Protein AF-A0A9K3GLQ4-F1 (afdb_monomer_lite)

Sequence (227 aa):
MCALFLHGLCTKGDKCKYSHDKATTGKQRQKRDIHQDDRDDHADCTLEEAVAAIQNRDARSTKNKSERVCRFFLEAIEQEKIGYFWECPNIVRFGHCKYRHALPAGFILKRDAVAQRVSANTRDLDNHQLEDEIEAKRAQITNGTPVTPETFAAWKAARLVKKQEEAAKATKDKNEEQRRAGIVRQFLGVTGSKMFELDPSMFEEPEEKEEADQVETPASLDSGIAA

Secondary structure (DSSP, 8-state):
--HHHHTT--TTGGG-SS---TTTT----PPPPTT--TTS--TTS-HHHHHHHHHT-TTTSGGG--SSBPHHHHHHHHTT--STT---HHHHHHSS-SSBSSPPTT---HHHHHHHHHHHHHHHHHHHHHHHHHHHHHHH--------HHHHHHHHHHHHHHHHHHHHHHHHHHHHHHHHHHHHHHHTT--GGGGSSS-GGGSS------------PPP--------

Radius of gyration: 38.26 Å; chains: 1; bounding box: 62×64×135 Å

Structure (mmCIF, N/CA/C/O backbone):
data_AF-A0A9K3GLQ4-F1
#
_entry.id   AF-A0A9K3GLQ4-F1
#
loop_
_atom_site.group_PDB
_atom_site.id
_atom_site.type_symbol
_atom_site.label_atom_id
_atom_site.label_alt_id
_atom_site.label_comp_id
_atom_site.label_asym_id
_atom_site.label_entity_id
_atom_site.label_seq_id
_atom_site.pdbx_PDB_ins_code
_atom_site.Cartn_x
_atom_site.Cartn_y
_atom_site.Cartn_z
_atom_site.occupancy
_atom_site.B_iso_or_equiv
_atom_site.auth_seq_id
_atom_site.auth_comp_id
_atom_site.auth_asym_id
_atom_site.auth_atom_id
_atom_site.pdbx_PDB_model_num
ATOM 1 N N . MET A 1 1 ? 5.402 27.843 -11.397 1.00 72.19 1 MET A N 1
ATOM 2 C CA . MET A 1 1 ? 4.071 28.138 -10.831 1.00 72.19 1 MET A CA 1
ATOM 3 C C . MET A 1 1 ? 4.233 28.971 -9.572 1.00 72.19 1 MET A C 1
ATOM 5 O O . MET A 1 1 ? 5.113 28.670 -8.774 1.00 72.19 1 MET A O 1
ATOM 9 N N . CYS A 1 2 ? 3.433 30.020 -9.395 1.00 82.81 2 CYS A N 1
ATOM 10 C CA . CYS A 1 2 ? 3.402 30.791 -8.152 1.00 82.81 2 CYS A CA 1
ATOM 11 C C . CYS A 1 2 ? 2.732 29.972 -7.040 1.00 82.81 2 CYS A C 1
ATOM 13 O O . CYS A 1 2 ? 1.558 29.631 -7.160 1.00 82.81 2 CYS A O 1
ATOM 15 N N . ALA A 1 3 ? 3.446 29.686 -5.948 1.00 82.44 3 ALA A N 1
ATOM 16 C CA . ALA A 1 3 ? 2.885 28.949 -4.810 1.00 82.44 3 ALA A CA 1
ATOM 17 C C . ALA A 1 3 ? 1.675 29.674 -4.193 1.00 82.44 3 ALA A C 1
ATOM 19 O O . ALA A 1 3 ? 0.657 29.062 -3.891 1.00 82.44 3 ALA A O 1
ATOM 20 N N . LEU A 1 4 ? 1.736 31.006 -4.104 1.00 84.94 4 LEU A N 1
ATOM 21 C CA . LEU A 1 4 ? 0.625 31.821 -3.609 1.00 84.94 4 LEU A CA 1
ATOM 22 C C . LEU A 1 4 ? -0.589 31.755 -4.543 1.00 84.94 4 LEU A C 1
ATOM 24 O O . LEU A 1 4 ? -1.715 31.824 -4.076 1.00 84.94 4 LEU A O 1
ATOM 28 N N . PHE A 1 5 ? -0.383 31.597 -5.853 1.00 83.44 5 PHE A N 1
ATOM 29 C CA . PHE A 1 5 ? -1.481 31.463 -6.814 1.00 83.44 5 PHE A CA 1
ATOM 30 C C . PHE A 1 5 ? -2.107 30.070 -6.762 1.00 83.44 5 PHE A C 1
ATOM 32 O O . PHE A 1 5 ? -3.321 29.943 -6.881 1.00 83.44 5 PHE A O 1
ATOM 39 N N . LEU A 1 6 ? -1.297 29.034 -6.518 1.00 82.56 6 LEU A N 1
ATOM 40 C CA . LEU A 1 6 ? -1.792 27.680 -6.271 1.00 82.56 6 LEU A CA 1
ATOM 41 C C . LEU A 1 6 ? -2.734 27.643 -5.057 1.00 82.56 6 LEU A C 1
ATOM 43 O O . LEU A 1 6 ? -3.761 26.975 -5.108 1.00 82.56 6 LEU A O 1
ATOM 47 N N . HIS A 1 7 ? -2.425 28.418 -4.016 1.00 82.88 7 HIS A N 1
ATOM 48 C CA . HIS A 1 7 ? -3.280 28.580 -2.838 1.00 82.88 7 HIS A CA 1
ATOM 49 C C . HIS A 1 7 ? -4.336 29.697 -2.971 1.00 82.88 7 HIS A C 1
ATOM 51 O O . HIS A 1 7 ? -5.047 29.966 -2.011 1.00 82.88 7 HIS A O 1
ATOM 57 N N . GLY A 1 8 ? -4.458 30.353 -4.133 1.00 82.69 8 GLY A N 1
ATOM 58 C CA . GLY A 1 8 ? -5.460 31.402 -4.382 1.00 82.69 8 GLY A CA 1
ATOM 59 C C . GLY A 1 8 ? -5.209 32.745 -3.679 1.00 82.69 8 GLY A C 1
ATOM 60 O O . GLY A 1 8 ? -6.072 33.612 -3.686 1.00 82.69 8 GLY A O 1
ATOM 61 N N . LEU A 1 9 ? -4.026 32.942 -3.099 1.00 87.19 9 LEU A N 1
ATOM 62 C CA . LEU A 1 9 ? -3.635 34.105 -2.292 1.00 87.19 9 LEU A CA 1
ATOM 63 C C . LEU A 1 9 ? -2.695 35.072 -3.038 1.00 87.19 9 LEU A C 1
ATOM 65 O O . LEU A 1 9 ? -2.119 35.979 -2.437 1.00 87.19 9 LEU A O 1
ATOM 69 N N . CYS A 1 10 ? -2.468 34.879 -4.343 1.00 85.88 10 CYS A N 1
ATOM 70 C CA . CYS A 1 10 ? -1.560 35.743 -5.094 1.00 85.88 10 CYS A CA 1
ATOM 71 C C . CYS A 1 10 ? -2.240 37.034 -5.557 1.00 85.88 10 CYS A C 1
ATOM 73 O O . CYS A 1 10 ? -3.006 37.040 -6.515 1.00 85.88 10 CYS A O 1
ATOM 75 N N . THR A 1 11 ? -1.857 38.152 -4.947 1.00 85.12 11 THR A N 1
ATOM 76 C CA . THR A 1 11 ? -2.322 39.506 -5.292 1.00 85.12 11 THR A CA 1
ATOM 77 C C . THR A 1 11 ? -1.581 40.135 -6.476 1.00 85.12 11 THR A C 1
ATOM 79 O O . THR A 1 11 ? -1.917 41.231 -6.914 1.00 85.12 11 THR A O 1
ATOM 82 N N . LYS A 1 12 ? -0.551 39.461 -7.007 1.00 83.81 12 LYS A N 1
ATOM 83 C CA . LYS A 1 12 ? 0.368 40.025 -8.011 1.00 83.81 12 LYS A CA 1
ATOM 84 C C . LYS A 1 12 ? -0.109 39.864 -9.461 1.00 83.81 12 LYS A C 1
ATOM 86 O O . LYS A 1 12 ? 0.512 40.448 -10.346 1.00 83.81 12 LYS A O 1
ATOM 91 N N . GLY A 1 13 ? -1.187 39.106 -9.698 1.00 79.56 13 GLY A N 1
ATOM 92 C CA . GLY A 1 13 ? -1.781 38.906 -11.029 1.00 79.56 13 GLY A CA 1
ATOM 93 C C . GLY A 1 13 ? -0.740 38.577 -12.108 1.00 79.56 13 GLY A C 1
ATOM 94 O O . GLY A 1 13 ? 0.210 37.840 -11.849 1.00 79.56 13 GLY A O 1
ATOM 95 N N . ASP A 1 14 ? -0.868 39.188 -13.283 1.00 76.75 14 ASP A N 1
ATOM 96 C CA . ASP A 1 14 ? 0.025 38.962 -14.434 1.00 76.75 14 ASP A CA 1
ATOM 97 C C . ASP A 1 14 ? 1.421 39.588 -14.286 1.00 76.75 14 ASP A C 1
ATOM 99 O O . ASP A 1 14 ? 2.327 39.304 -15.065 1.00 76.75 14 ASP A O 1
ATOM 103 N N . LYS A 1 15 ? 1.635 40.416 -13.256 1.00 81.62 15 LYS A N 1
ATOM 104 C CA . LYS A 1 15 ? 2.954 40.981 -12.915 1.00 81.62 15 LYS A CA 1
ATOM 105 C C . LYS A 1 15 ? 3.735 40.083 -11.951 1.00 81.62 15 LYS A C 1
ATOM 107 O O . LYS A 1 15 ? 4.807 40.456 -11.470 1.00 81.62 15 LYS A O 1
ATOM 112 N N . CYS A 1 16 ? 3.194 38.917 -11.603 1.00 83.25 16 CYS A N 1
ATOM 113 C CA . CYS A 1 16 ? 3.860 37.979 -10.719 1.00 83.25 16 C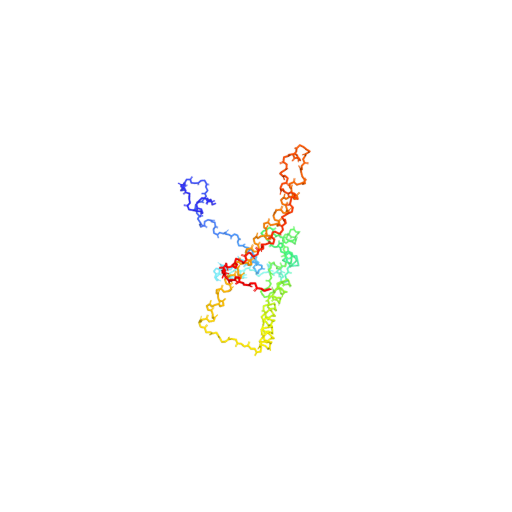YS A CA 1
ATOM 114 C C . CYS A 1 16 ? 5.102 37.380 -11.389 1.00 83.25 16 CYS A C 1
ATOM 116 O O . CYS A 1 16 ? 5.041 36.862 -12.499 1.00 83.25 16 CYS A O 1
ATOM 118 N N . LYS A 1 17 ? 6.226 37.365 -10.661 1.00 82.75 17 LYS A N 1
ATOM 119 C CA . LYS A 1 17 ? 7.477 36.714 -11.093 1.00 82.75 17 LYS A CA 1
ATOM 120 C C . LYS A 1 17 ? 7.296 35.222 -11.418 1.00 82.75 17 LYS A C 1
ATOM 122 O O . LYS A 1 17 ? 8.099 34.644 -12.142 1.00 82.75 17 LYS A O 1
ATOM 127 N N . TYR A 1 18 ? 6.277 34.585 -10.850 1.00 81.31 18 TYR A N 1
ATOM 128 C CA . TYR A 1 18 ? 6.018 33.161 -11.002 1.00 81.31 18 TYR A CA 1
ATOM 129 C C . TYR A 1 18 ? 4.739 32.933 -11.813 1.00 81.31 18 TYR A C 1
ATOM 131 O O . TYR A 1 18 ? 3.728 33.582 -11.561 1.00 8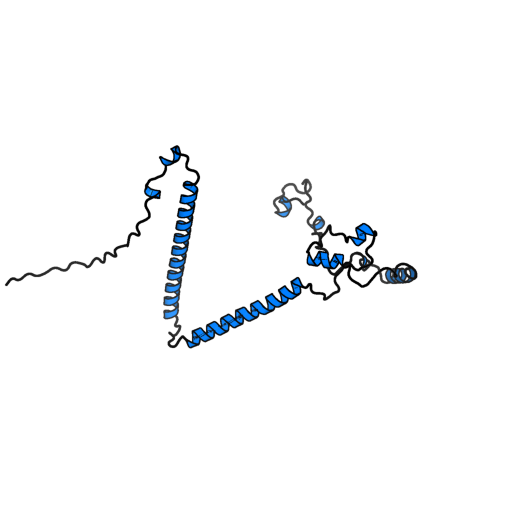1.31 18 TYR A O 1
ATOM 139 N N . SER A 1 19 ? 4.765 31.968 -12.737 1.00 81.31 19 SER A N 1
ATOM 140 C CA . SER A 1 19 ? 3.645 31.685 -13.645 1.00 81.31 19 SER A CA 1
ATOM 141 C C . SER A 1 19 ? 2.324 31.383 -12.919 1.00 81.31 19 SER A C 1
ATOM 143 O O . SER A 1 19 ? 2.296 30.601 -11.961 1.00 81.31 19 SER A O 1
ATOM 145 N N . HIS A 1 20 ? 1.238 31.996 -13.396 1.00 77.88 20 HIS A N 1
ATOM 146 C CA . HIS A 1 20 ? -0.148 31.792 -12.942 1.00 77.88 20 HIS A CA 1
ATOM 147 C C . HIS A 1 20 ? -0.960 30.877 -13.867 1.00 77.88 20 HIS A C 1
ATOM 149 O O . HIS A 1 20 ? -2.164 30.719 -13.706 1.00 77.88 20 HIS A O 1
ATOM 155 N N . ASP A 1 21 ? -0.315 30.242 -14.835 1.00 72.88 21 ASP A N 1
ATOM 156 C CA . ASP A 1 21 ? -1.016 29.381 -15.768 1.00 72.88 21 ASP A CA 1
ATOM 157 C C . ASP A 1 21 ? -1.053 27.932 -15.255 1.00 72.88 21 ASP A C 1
ATOM 159 O O . ASP A 1 21 ? -0.019 27.262 -15.171 1.00 72.88 21 ASP A O 1
ATOM 163 N N . LYS A 1 22 ? -2.250 27.462 -14.872 1.00 65.75 22 LYS A N 1
ATOM 164 C CA . LYS A 1 22 ? -2.483 26.077 -14.417 1.00 65.75 22 LYS A CA 1
ATOM 165 C C . LYS A 1 22 ? -2.316 25.073 -15.566 1.00 65.75 22 LYS A C 1
ATOM 167 O O . LYS A 1 22 ? -1.988 23.918 -15.300 1.00 65.75 22 LYS A O 1
ATOM 172 N N . ALA A 1 23 ? -2.506 25.505 -16.818 1.00 63.19 23 ALA A N 1
ATOM 173 C CA . ALA A 1 23 ? -2.387 24.653 -18.001 1.00 63.19 23 ALA A CA 1
ATOM 174 C C . ALA A 1 23 ? -0.921 24.337 -18.338 1.00 63.19 23 ALA A C 1
ATOM 176 O O . ALA A 1 23 ? -0.584 23.195 -18.652 1.00 63.19 23 ALA A O 1
ATOM 177 N N . THR A 1 24 ? -0.019 25.309 -18.167 1.00 56.84 24 THR A N 1
ATOM 178 C CA . THR A 1 24 ? 1.419 25.134 -18.440 1.00 56.84 24 THR A CA 1
ATOM 179 C C . THR A 1 24 ? 2.097 24.110 -17.504 1.00 56.84 24 THR A C 1
ATOM 181 O O . THR A 1 24 ? 3.132 23.542 -17.845 1.00 56.84 24 THR A O 1
ATOM 184 N N . THR A 1 25 ? 1.505 23.788 -16.345 1.00 51.44 25 THR A N 1
ATOM 185 C CA . THR A 1 25 ? 2.022 22.772 -15.400 1.00 51.44 25 THR A CA 1
ATOM 186 C C . THR A 1 25 ? 1.264 21.438 -15.410 1.00 51.44 25 THR A C 1
ATOM 188 O O . THR A 1 25 ? 1.463 20.614 -14.518 1.00 51.44 25 THR A O 1
ATOM 191 N N . GLY A 1 26 ? 0.415 21.198 -16.416 1.00 48.88 26 GLY A N 1
ATOM 192 C CA . GLY A 1 26 ? -0.369 19.964 -16.560 1.00 48.88 26 GLY A CA 1
ATOM 193 C C . GLY A 1 26 ? 0.415 18.739 -17.040 1.00 48.88 26 GLY A C 1
ATOM 194 O O . GLY A 1 26 ? -0.075 17.622 -16.922 1.00 48.88 26 GLY A O 1
ATOM 195 N N . LYS A 1 27 ? 1.662 18.891 -17.500 1.00 51.28 27 LYS A N 1
ATOM 196 C CA . LYS A 1 27 ? 2.585 17.749 -17.579 1.00 51.28 27 LYS A CA 1
ATOM 197 C C . LYS A 1 27 ? 3.230 17.556 -16.211 1.00 51.28 27 LYS A C 1
ATOM 199 O O . LYS A 1 27 ? 4.439 17.715 -16.055 1.00 51.28 27 LYS A O 1
ATOM 204 N N . GLN A 1 28 ? 2.421 17.170 -15.219 1.00 52.28 28 GLN A N 1
ATOM 205 C CA . GLN A 1 28 ? 2.939 16.265 -14.196 1.00 52.28 28 GLN A CA 1
ATOM 206 C C . GLN A 1 28 ? 3.641 15.171 -14.979 1.00 52.28 28 GLN A C 1
ATOM 208 O O . GLN A 1 28 ? 3.018 14.532 -15.832 1.00 52.28 28 GLN A O 1
ATOM 213 N N . ARG A 1 29 ? 4.958 15.081 -14.818 1.00 53.75 29 ARG A N 1
ATOM 214 C CA . ARG A 1 29 ? 5.749 14.136 -15.579 1.00 53.75 29 ARG A CA 1
ATOM 215 C C . ARG A 1 29 ? 5.208 12.763 -15.277 1.00 53.75 29 ARG A C 1
ATOM 217 O O . ARG A 1 29 ? 5.384 12.268 -14.167 1.00 53.75 29 ARG A O 1
ATOM 224 N N . GLN A 1 30 ? 4.491 12.213 -16.246 1.00 57.94 30 GLN A N 1
ATOM 225 C CA . GLN A 1 30 ? 3.928 10.891 -16.117 1.00 57.94 30 GLN A CA 1
ATOM 226 C C . GLN A 1 30 ? 5.106 9.975 -15.808 1.00 57.94 30 GLN A C 1
ATOM 228 O O . GLN A 1 30 ? 6.157 10.056 -16.456 1.00 57.94 30 GLN A O 1
ATOM 233 N N . LYS A 1 31 ? 4.970 9.176 -14.747 1.00 62.31 31 LYS A N 1
ATOM 234 C CA . LYS A 1 31 ? 5.882 8.053 -14.548 1.00 62.31 31 LYS A CA 1
ATOM 235 C C . LYS A 1 31 ? 5.835 7.273 -15.857 1.00 62.31 31 LYS A C 1
ATOM 237 O O . LYS A 1 31 ? 4.739 6.997 -16.336 1.00 62.31 31 LYS A O 1
ATOM 242 N N . ARG A 1 32 ? 6.997 7.030 -16.468 1.00 67.81 32 ARG A N 1
ATOM 243 C CA . ARG A 1 32 ? 7.066 6.257 -17.711 1.00 67.81 32 ARG A CA 1
ATOM 244 C C . ARG A 1 32 ? 6.276 4.969 -17.515 1.00 67.81 32 ARG A C 1
ATOM 246 O O . ARG A 1 32 ? 6.518 4.265 -16.533 1.00 67.81 32 ARG A O 1
ATOM 253 N N . ASP A 1 33 ? 5.333 4.713 -18.414 1.00 72.44 33 ASP A N 1
ATOM 254 C CA . ASP A 1 33 ? 4.607 3.454 -18.421 1.00 72.44 33 ASP A CA 1
ATOM 255 C C . ASP A 1 33 ? 5.604 2.337 -18.747 1.00 72.44 33 ASP A C 1
ATOM 257 O O . ASP A 1 33 ? 6.310 2.383 -19.750 1.00 72.44 33 ASP A O 1
ATOM 261 N N . ILE A 1 34 ? 5.691 1.342 -17.866 1.00 78.62 34 ILE A N 1
ATOM 262 C CA . ILE A 1 34 ? 6.617 0.205 -17.973 1.00 78.62 34 ILE A CA 1
ATOM 263 C C . ILE A 1 34 ? 6.255 -0.677 -19.187 1.00 78.62 34 ILE A C 1
ATOM 265 O O . ILE A 1 34 ? 7.060 -1.500 -19.636 1.00 78.62 34 ILE A O 1
ATOM 269 N N . HIS A 1 35 ? 5.053 -0.498 -19.735 1.00 79.25 35 HIS A N 1
ATOM 270 C CA . HIS A 1 35 ? 4.519 -1.264 -20.854 1.00 79.25 35 HIS A CA 1
ATOM 271 C C . HIS A 1 35 ? 4.645 -0.559 -22.216 1.00 79.25 35 HIS A C 1
ATOM 273 O O . HIS A 1 35 ? 4.466 -1.217 -23.244 1.00 79.25 35 HIS A O 1
ATOM 279 N N . GLN A 1 36 ? 5.012 0.727 -22.252 1.00 74.00 36 GLN A N 1
ATOM 280 C CA . GLN A 1 36 ? 5.172 1.501 -23.489 1.00 74.00 36 GLN A CA 1
ATOM 281 C C . GLN A 1 36 ? 6.661 1.727 -23.802 1.00 74.00 36 GLN A C 1
ATOM 283 O O . GLN A 1 36 ? 7.427 2.169 -22.952 1.00 74.00 36 GLN A O 1
ATOM 288 N N . ASP A 1 37 ? 7.088 1.402 -25.027 1.00 74.69 37 ASP A N 1
ATOM 289 C CA . ASP A 1 37 ? 8.448 1.672 -25.514 1.00 74.69 37 ASP A CA 1
ATOM 290 C C . ASP A 1 37 ? 8.401 2.954 -26.357 1.00 74.69 37 ASP A C 1
ATOM 292 O O . ASP A 1 37 ? 7.672 2.997 -27.347 1.00 74.69 37 ASP A O 1
ATOM 296 N N . ASP A 1 38 ? 9.183 3.986 -26.013 1.00 65.81 38 ASP A N 1
ATOM 297 C CA . ASP A 1 38 ? 9.141 5.291 -26.708 1.00 65.81 38 ASP A CA 1
ATOM 298 C C . ASP A 1 38 ? 9.568 5.203 -28.193 1.00 65.81 38 ASP A C 1
ATOM 300 O O . ASP A 1 38 ? 9.511 6.173 -28.945 1.00 65.81 38 ASP A O 1
ATOM 304 N N . ARG A 1 39 ? 10.040 4.032 -28.646 1.00 66.62 39 ARG A N 1
ATOM 305 C CA . ARG A 1 39 ? 10.375 3.752 -30.053 1.00 66.62 39 ARG A CA 1
ATOM 306 C C . ARG A 1 39 ? 9.164 3.400 -30.919 1.00 66.62 39 ARG A C 1
ATOM 308 O O . ARG A 1 39 ? 9.321 3.322 -32.141 1.00 66.62 39 ARG A O 1
ATOM 315 N N . ASP A 1 40 ? 8.009 3.152 -30.303 1.00 61.22 40 ASP A N 1
ATOM 316 C CA . ASP A 1 40 ? 6.761 2.790 -30.982 1.00 61.22 40 ASP A CA 1
ATOM 317 C C . ASP A 1 40 ? 5.791 3.987 -31.123 1.00 61.22 40 ASP A C 1
ATOM 319 O O . ASP A 1 40 ? 4.729 3.843 -31.728 1.00 61.22 40 ASP A O 1
ATOM 323 N N . ASP A 1 41 ? 6.179 5.185 -30.661 1.00 52.19 41 ASP A N 1
ATOM 324 C CA . ASP A 1 41 ? 5.380 6.425 -30.676 1.00 52.19 41 ASP A CA 1
ATOM 325 C C . ASP A 1 41 ? 5.255 7.077 -32.076 1.00 52.19 41 ASP A C 1
ATOM 327 O O . ASP A 1 41 ? 5.561 8.250 -32.288 1.00 52.19 41 ASP A O 1
ATOM 331 N N . HIS A 1 42 ? 4.771 6.319 -33.060 1.00 51.38 42 HIS A N 1
ATOM 332 C CA . HIS A 1 42 ? 4.329 6.828 -34.369 1.00 51.38 42 HIS A CA 1
ATOM 333 C C . HIS A 1 42 ? 2.827 6.590 -34.609 1.00 51.38 42 HIS A C 1
ATOM 335 O O . HIS A 1 42 ? 2.383 6.493 -35.748 1.00 51.38 42 HIS A O 1
ATOM 341 N N . ALA A 1 43 ? 2.036 6.452 -33.545 1.00 48.03 43 ALA A N 1
ATOM 342 C CA . ALA A 1 43 ? 0.647 6.002 -33.640 1.00 48.03 43 ALA A CA 1
ATOM 343 C C . ALA A 1 43 ? -0.370 7.071 -34.097 1.00 48.03 43 ALA A C 1
ATOM 345 O O . ALA A 1 43 ? -1.537 6.732 -34.249 1.00 48.03 43 ALA A O 1
ATOM 346 N N . ASP A 1 44 ? 0.048 8.318 -34.346 1.00 47.19 44 ASP A N 1
ATOM 347 C CA . ASP A 1 44 ? -0.854 9.418 -34.749 1.00 47.19 44 ASP A CA 1
ATOM 348 C C . ASP A 1 44 ? -0.620 9.889 -36.201 1.00 47.19 44 ASP A C 1
ATOM 350 O O . ASP A 1 44 ? -0.821 11.050 -36.551 1.00 47.19 44 ASP A O 1
ATOM 354 N N . CYS A 1 45 ? -0.134 8.989 -37.063 1.00 51.75 45 CYS A N 1
ATOM 355 C CA . CYS A 1 45 ? -0.042 9.224 -38.505 1.00 51.75 45 CYS A CA 1
ATOM 356 C C . CYS A 1 45 ? -1.392 8.915 -39.166 1.00 51.75 45 CYS A C 1
ATOM 358 O O . CYS A 1 45 ? -2.019 7.898 -38.859 1.00 51.75 45 CYS A O 1
ATOM 360 N N . THR A 1 46 ? -1.830 9.751 -40.110 1.00 69.75 46 THR A N 1
ATOM 361 C CA . THR A 1 46 ? -3.027 9.456 -40.912 1.00 69.75 46 THR A CA 1
ATOM 362 C C . THR A 1 46 ? -2.843 8.135 -41.675 1.00 69.75 46 THR A C 1
ATOM 364 O O . THR A 1 46 ? -1.722 7.763 -42.033 1.00 69.75 46 THR A O 1
ATOM 367 N N . LEU A 1 47 ? -3.928 7.384 -41.911 1.00 66.94 47 LEU A N 1
ATOM 368 C CA . LEU A 1 47 ? -3.878 6.036 -42.510 1.00 66.94 47 LEU A CA 1
ATOM 369 C C . LEU A 1 47 ? -3.084 5.998 -43.834 1.00 66.94 47 LEU A C 1
ATOM 371 O O . LEU A 1 47 ? -2.410 5.014 -44.125 1.00 66.94 47 LEU A O 1
ATOM 375 N N . GLU A 1 48 ? -3.112 7.085 -44.604 1.00 70.50 48 GLU A N 1
ATOM 376 C CA . GLU A 1 48 ? -2.395 7.226 -45.876 1.00 70.50 48 GLU A CA 1
ATOM 377 C C . GLU A 1 48 ? -0.875 7.384 -45.687 1.00 70.50 48 GLU A C 1
ATOM 379 O O . GLU A 1 48 ? -0.087 6.738 -46.382 1.00 70.50 48 GLU A O 1
ATOM 384 N N . GLU A 1 49 ? -0.441 8.160 -44.692 1.00 66.62 49 GLU A N 1
ATOM 385 C CA . GLU A 1 49 ? 0.976 8.323 -44.343 1.00 66.62 49 GLU A CA 1
ATOM 386 C C . GLU A 1 49 ? 1.555 7.052 -43.713 1.00 66.62 49 GLU A C 1
ATOM 388 O O . GLU A 1 49 ? 2.712 6.706 -43.960 1.00 66.62 49 GLU A O 1
ATOM 393 N N . ALA A 1 50 ? 0.745 6.312 -42.949 1.00 63.91 50 ALA A N 1
ATOM 394 C CA . ALA A 1 50 ? 1.130 5.016 -42.401 1.00 63.91 50 ALA A CA 1
ATOM 395 C C . ALA A 1 50 ? 1.389 3.990 -43.518 1.00 63.91 50 ALA A C 1
ATOM 397 O O . ALA A 1 50 ? 2.406 3.294 -43.491 1.00 63.91 50 ALA A O 1
ATOM 398 N N . VAL A 1 51 ? 0.526 3.936 -44.540 1.00 68.44 51 VAL A N 1
ATOM 399 C CA . VAL A 1 51 ? 0.710 3.056 -45.709 1.00 68.44 51 VAL A CA 1
ATOM 400 C C . VAL A 1 51 ? 1.952 3.458 -46.515 1.00 68.44 51 VAL A C 1
ATOM 402 O O . VAL A 1 51 ? 2.753 2.589 -46.867 1.00 68.44 51 VAL A O 1
ATOM 405 N N . ALA A 1 52 ? 2.188 4.757 -46.726 1.00 68.50 52 ALA A N 1
ATOM 406 C CA . ALA A 1 52 ? 3.392 5.249 -47.403 1.00 68.50 52 ALA A CA 1
ATOM 407 C C . ALA A 1 52 ? 4.685 4.973 -46.604 1.00 68.50 52 ALA A C 1
ATOM 409 O O . ALA A 1 52 ? 5.727 4.644 -47.177 1.00 68.50 52 ALA A O 1
ATOM 410 N N . ALA A 1 53 ? 4.639 5.056 -45.272 1.00 63.09 53 ALA A N 1
ATOM 411 C CA . ALA A 1 53 ? 5.766 4.736 -44.397 1.00 63.09 53 ALA A CA 1
ATOM 412 C C . ALA A 1 53 ? 6.067 3.228 -44.337 1.00 63.09 53 ALA A C 1
ATOM 414 O O . ALA A 1 53 ? 7.227 2.846 -44.164 1.00 63.09 53 ALA A O 1
ATOM 415 N N . ILE A 1 54 ? 5.049 2.372 -44.492 1.00 62.78 54 ILE A N 1
ATOM 416 C CA . ILE A 1 54 ? 5.201 0.913 -44.599 1.00 62.78 54 ILE A CA 1
ATOM 417 C C . ILE A 1 54 ? 5.871 0.551 -45.933 1.00 62.78 54 ILE A C 1
ATOM 419 O O . ILE A 1 54 ? 6.866 -0.167 -45.925 1.00 62.78 54 ILE A O 1
ATOM 423 N N . GLN A 1 55 ? 5.417 1.129 -47.050 1.00 63.59 55 GLN A N 1
ATOM 424 C CA . GLN A 1 55 ? 5.974 0.869 -48.387 1.00 63.59 55 GLN A CA 1
ATOM 425 C C . GLN A 1 55 ? 7.437 1.330 -48.546 1.00 63.59 55 GLN A C 1
ATOM 427 O O . GLN A 1 55 ? 8.211 0.698 -49.259 1.00 63.59 55 GLN A O 1
ATOM 432 N N . ASN A 1 56 ? 7.854 2.393 -47.845 1.00 60.81 56 ASN A N 1
ATOM 433 C CA . ASN A 1 56 ? 9.241 2.888 -47.861 1.00 60.81 56 ASN A CA 1
ATOM 434 C C . ASN A 1 56 ? 10.174 2.192 -46.843 1.00 60.81 56 ASN A C 1
ATOM 436 O O . ASN A 1 56 ? 11.379 2.461 -46.817 1.00 60.81 56 ASN A O 1
ATOM 440 N N . ARG A 1 57 ? 9.651 1.315 -45.974 1.00 58.25 57 ARG A N 1
ATOM 441 C CA . ARG A 1 57 ? 10.421 0.642 -44.906 1.00 58.25 57 ARG A CA 1
ATOM 442 C C . ARG A 1 57 ? 11.048 -0.688 -45.324 1.00 58.25 57 ARG A C 1
ATOM 444 O O . ARG A 1 57 ? 11.899 -1.219 -44.594 1.00 58.25 57 ARG A O 1
ATOM 451 N N . ASP A 1 58 ? 10.685 -1.198 -46.491 1.00 53.22 58 ASP A N 1
ATOM 452 C CA . ASP A 1 58 ? 11.129 -2.491 -46.994 1.00 53.22 58 ASP A CA 1
ATOM 453 C C . ASP A 1 58 ? 12.543 -2.418 -47.584 1.00 53.22 58 ASP A C 1
ATOM 455 O O . ASP A 1 58 ? 12.733 -2.243 -48.779 1.00 53.22 58 ASP A O 1
ATOM 459 N N . ALA A 1 59 ? 13.559 -2.560 -46.716 1.00 52.97 59 ALA A N 1
ATOM 460 C CA . ALA A 1 59 ? 14.792 -3.312 -47.031 1.00 52.97 59 ALA A CA 1
ATOM 461 C C . ALA A 1 59 ? 15.796 -3.394 -45.862 1.00 52.97 59 ALA A C 1
ATOM 463 O O . ALA A 1 59 ? 16.537 -4.384 -45.751 1.00 52.97 59 ALA A O 1
ATOM 464 N N . ARG A 1 60 ? 15.870 -2.374 -44.988 1.00 48.66 60 ARG A N 1
ATOM 465 C CA . ARG A 1 60 ? 16.989 -2.249 -44.021 1.00 48.66 60 ARG A CA 1
ATOM 466 C C . ARG A 1 60 ? 16.607 -1.924 -42.566 1.00 48.66 60 ARG A C 1
ATOM 468 O O . ARG A 1 60 ? 17.393 -2.235 -41.678 1.00 48.66 60 ARG A O 1
ATOM 475 N N . SER A 1 61 ? 15.418 -1.379 -42.289 1.00 54.94 61 SER A N 1
ATOM 476 C CA . SER A 1 61 ? 15.057 -0.862 -40.948 1.00 54.94 61 SER A CA 1
ATOM 477 C C . SER A 1 61 ? 14.490 -1.918 -39.975 1.00 54.94 61 SER A C 1
ATOM 479 O O . SER A 1 61 ? 14.649 -1.803 -38.762 1.00 54.94 61 SER A O 1
ATOM 481 N N . THR A 1 62 ? 13.886 -2.995 -40.479 1.00 54.56 62 THR A N 1
ATOM 482 C CA . THR A 1 62 ? 13.159 -3.993 -39.665 1.00 54.56 62 THR A CA 1
ATOM 483 C C . THR A 1 62 ? 14.033 -5.101 -39.062 1.00 54.56 62 THR A C 1
ATOM 485 O O . THR A 1 62 ? 13.580 -5.840 -38.195 1.00 54.56 62 THR A O 1
ATOM 488 N N . LYS A 1 63 ? 15.308 -5.219 -39.456 1.00 55.25 63 LYS A N 1
ATOM 489 C CA . LYS A 1 63 ? 16.152 -6.395 -39.144 1.00 55.25 63 LYS A CA 1
ATOM 490 C C . LYS A 1 63 ? 16.794 -6.396 -37.747 1.00 55.25 63 LYS A C 1
ATOM 492 O O . LYS A 1 63 ? 17.355 -7.408 -37.337 1.00 55.25 63 LYS A O 1
ATOM 497 N N . ASN A 1 64 ? 16.707 -5.291 -37.002 1.00 56.59 64 ASN A N 1
ATOM 498 C CA . ASN A 1 64 ? 17.420 -5.125 -35.727 1.00 56.59 64 ASN A CA 1
ATOM 499 C C . ASN A 1 64 ? 16.516 -4.978 -34.491 1.00 56.59 64 ASN A C 1
ATOM 501 O O . ASN A 1 64 ? 17.042 -4.802 -33.393 1.00 56.59 64 ASN A O 1
ATOM 505 N N . LYS A 1 65 ? 15.187 -5.069 -34.626 1.00 62.44 65 LYS A N 1
ATOM 506 C CA . LYS A 1 65 ? 14.274 -5.056 -33.474 1.00 62.44 65 LYS A CA 1
ATOM 507 C C . LYS A 1 65 ? 14.047 -6.492 -33.010 1.00 62.44 65 LYS A C 1
ATOM 509 O O . LYS A 1 65 ? 13.497 -7.297 -33.750 1.00 62.44 65 LYS A O 1
ATOM 514 N N . SER A 1 66 ? 14.509 -6.837 -31.812 1.00 71.62 66 SER A N 1
ATOM 515 C CA . SER A 1 66 ? 14.189 -8.136 -31.212 1.00 71.62 66 SER A CA 1
ATOM 516 C C . SER A 1 66 ? 12.989 -8.011 -30.275 1.00 71.62 66 SER A C 1
ATOM 518 O O . SER A 1 66 ? 12.937 -7.102 -29.455 1.00 71.62 66 SER A O 1
ATOM 520 N N . GLU A 1 67 ? 12.043 -8.945 -30.391 1.00 72.62 67 GLU A N 1
ATOM 521 C CA . GLU A 1 67 ? 10.848 -9.051 -29.533 1.00 72.62 67 GLU A CA 1
ATOM 522 C C . GLU A 1 67 ? 11.197 -9.419 -28.079 1.00 72.62 67 GLU A C 1
ATOM 524 O O . GLU A 1 67 ? 10.418 -9.216 -27.151 1.00 72.62 67 GLU A O 1
ATOM 529 N N . ARG A 1 68 ? 12.422 -9.910 -27.857 1.00 83.69 68 ARG A N 1
ATOM 530 C CA . ARG A 1 68 ? 12.955 -10.199 -26.527 1.00 83.69 68 ARG A CA 1
ATOM 531 C C . ARG A 1 68 ? 13.166 -8.913 -25.722 1.00 83.69 68 ARG A C 1
ATOM 533 O O . ARG A 1 68 ? 13.765 -7.948 -26.202 1.00 83.69 68 ARG A O 1
ATOM 540 N N . VAL A 1 69 ? 12.739 -8.950 -24.463 1.00 86.31 69 VAL A N 1
ATOM 541 C CA . VAL A 1 69 ? 12.939 -7.879 -23.477 1.00 86.31 69 VAL A CA 1
ATOM 542 C C . VAL A 1 69 ? 14.419 -7.772 -23.102 1.00 86.31 69 VAL A C 1
ATOM 544 O O . VAL A 1 69 ? 1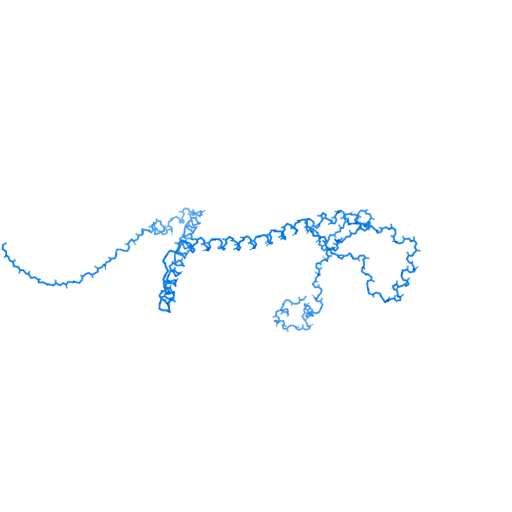5.122 -8.777 -22.979 1.00 86.31 69 VAL A O 1
ATOM 547 N N . CYS A 1 70 ? 14.914 -6.548 -22.917 1.00 88.69 70 CYS A N 1
ATOM 548 C CA . CYS A 1 70 ? 16.290 -6.308 -22.497 1.00 88.69 70 CYS A CA 1
ATOM 549 C C . CYS A 1 70 ? 16.545 -6.851 -21.082 1.00 88.69 70 CYS A C 1
ATOM 551 O O . CYS A 1 70 ? 15.815 -6.545 -20.142 1.00 88.69 70 CYS A O 1
ATOM 553 N N . ARG A 1 71 ? 17.637 -7.599 -20.893 1.00 88.75 71 ARG A N 1
ATOM 554 C CA . ARG A 1 71 ? 18.008 -8.147 -19.577 1.00 88.75 71 ARG A CA 1
ATOM 555 C C . ARG A 1 71 ? 18.247 -7.058 -18.525 1.00 88.75 71 ARG A C 1
ATOM 557 O O . ARG A 1 71 ? 17.768 -7.182 -17.407 1.00 88.75 71 ARG A O 1
ATOM 564 N N . PHE A 1 72 ? 18.938 -5.981 -18.900 1.00 88.94 72 PHE A N 1
ATOM 565 C CA . PHE A 1 72 ? 19.202 -4.855 -17.995 1.00 88.94 72 PHE A CA 1
ATOM 566 C C . PHE A 1 72 ? 17.933 -4.080 -17.636 1.00 88.94 72 PHE A C 1
ATOM 568 O O . PHE A 1 72 ? 17.878 -3.448 -16.590 1.00 88.94 72 PHE A O 1
ATOM 575 N N . PHE A 1 73 ? 16.918 -4.130 -18.501 1.00 88.12 73 PHE A N 1
ATOM 576 C CA . PHE A 1 73 ? 15.612 -3.549 -18.215 1.00 88.12 73 PHE A CA 1
ATOM 577 C C . PHE A 1 73 ? 14.883 -4.361 -17.143 1.00 88.12 73 PHE A C 1
ATOM 579 O O . PHE A 1 73 ? 14.442 -3.784 -16.160 1.00 88.12 73 PHE A O 1
ATOM 586 N N . LEU A 1 74 ? 14.851 -5.694 -17.258 1.00 88.00 74 LEU A N 1
ATOM 587 C CA . LEU A 1 74 ? 14.269 -6.556 -16.221 1.00 88.00 74 LEU A CA 1
ATOM 588 C C . LEU A 1 74 ? 14.939 -6.343 -14.854 1.00 88.00 74 LEU A C 1
ATOM 590 O O . LEU A 1 74 ? 14.247 -6.137 -13.862 1.00 88.00 74 LEU A O 1
ATOM 594 N N . GLU A 1 75 ? 16.274 -6.303 -14.820 1.00 88.50 75 GLU A N 1
ATOM 595 C CA . GLU A 1 75 ? 17.036 -6.054 -13.589 1.00 88.50 75 GLU A CA 1
ATOM 596 C C . GLU A 1 75 ? 16.732 -4.673 -12.986 1.00 88.50 75 GLU A C 1
ATOM 598 O O . GLU A 1 75 ? 16.580 -4.532 -11.774 1.00 88.50 75 GLU A O 1
ATOM 603 N N . ALA A 1 76 ? 16.593 -3.644 -13.823 1.00 89.50 76 ALA A N 1
ATOM 604 C CA . ALA A 1 76 ? 16.280 -2.304 -13.352 1.00 89.50 76 ALA A CA 1
ATOM 605 C C . ALA A 1 76 ? 14.858 -2.183 -12.782 1.00 89.50 76 ALA A C 1
ATOM 607 O O . ALA A 1 76 ? 14.657 -1.390 -11.863 1.00 89.50 76 ALA A O 1
ATOM 608 N N . ILE A 1 77 ? 13.881 -2.954 -13.279 1.00 87.44 77 ILE A N 1
ATOM 609 C CA . ILE A 1 77 ? 12.515 -2.962 -12.719 1.00 87.44 77 ILE A CA 1
ATOM 610 C C . ILE A 1 77 ? 12.463 -3.772 -11.426 1.00 87.44 77 ILE A C 1
ATOM 612 O O . ILE A 1 77 ? 11.766 -3.380 -10.487 1.00 87.44 77 ILE A O 1
ATOM 616 N N . GLU A 1 78 ? 13.215 -4.872 -11.353 1.00 85.19 78 GLU A N 1
ATOM 617 C CA . GLU A 1 78 ? 13.385 -5.627 -10.108 1.00 85.19 78 GLU A CA 1
ATOM 618 C C . GLU A 1 78 ? 14.030 -4.761 -9.017 1.00 85.19 78 GLU A C 1
ATOM 620 O O . GLU A 1 78 ? 13.634 -4.851 -7.860 1.00 85.19 78 GLU A O 1
ATOM 625 N N . GLN A 1 79 ? 14.959 -3.874 -9.386 1.00 85.38 79 GLN A N 1
ATOM 626 C CA . GLN A 1 79 ? 15.601 -2.925 -8.470 1.00 85.38 79 GLN A CA 1
ATOM 627 C C . GLN A 1 79 ? 14.849 -1.587 -8.319 1.00 85.38 79 GLN A C 1
ATOM 629 O O . GLN A 1 79 ? 15.360 -0.699 -7.642 1.00 85.38 79 GLN A O 1
ATOM 634 N N . GLU A 1 80 ? 13.690 -1.407 -8.965 1.00 79.69 80 GLU A N 1
ATOM 635 C CA . GLU A 1 80 ? 12.903 -0.154 -8.980 1.00 79.69 80 GLU A CA 1
ATOM 636 C C . GLU A 1 80 ? 13.689 1.098 -9.423 1.00 79.69 80 GLU A C 1
ATOM 638 O O . GLU A 1 80 ? 13.329 2.236 -9.127 1.00 79.69 80 GLU A O 1
ATOM 643 N N . LYS A 1 81 ? 14.766 0.902 -10.188 1.00 82.44 81 LYS A N 1
ATOM 644 C CA . LYS A 1 81 ? 15.639 1.969 -10.699 1.00 82.44 81 LYS A CA 1
ATOM 645 C C . LYS A 1 81 ? 15.170 2.541 -12.033 1.00 82.44 81 LYS A C 1
ATOM 647 O O . LYS A 1 81 ? 15.794 3.470 -12.544 1.00 82.44 81 LYS A O 1
ATOM 652 N N . ILE A 1 82 ? 14.091 2.005 -12.609 1.00 78.69 82 ILE A N 1
ATOM 653 C CA . ILE A 1 82 ? 13.479 2.567 -13.815 1.00 78.69 82 ILE A CA 1
ATOM 654 C C . ILE A 1 82 ? 12.764 3.862 -13.448 1.00 78.69 82 ILE A C 1
ATOM 656 O O . ILE A 1 82 ? 11.704 3.874 -12.829 1.00 78.69 82 ILE A O 1
ATOM 660 N N . GLY A 1 83 ? 13.373 4.969 -13.851 1.00 75.25 83 GLY A N 1
ATOM 661 C CA . GLY A 1 83 ? 12.850 6.309 -13.664 1.00 75.25 83 GLY A CA 1
ATOM 662 C C . GLY A 1 83 ? 13.272 7.218 -14.806 1.00 75.25 83 GLY A C 1
ATOM 663 O O . GLY A 1 83 ? 13.779 6.778 -15.835 1.00 75.25 83 GLY A O 1
ATOM 664 N N . TYR A 1 84 ? 13.074 8.517 -14.609 1.00 69.44 84 TYR A N 1
ATOM 665 C CA . TYR A 1 84 ? 13.290 9.506 -15.658 1.00 69.44 84 TYR A CA 1
ATOM 666 C C . TYR A 1 84 ? 14.734 9.555 -16.204 1.00 69.44 84 TYR A C 1
ATOM 668 O O . TYR A 1 84 ? 14.928 9.832 -17.382 1.00 69.44 84 TYR A O 1
ATOM 676 N N . PHE A 1 85 ? 15.735 9.267 -15.372 1.00 73.19 85 PHE A N 1
ATOM 677 C CA . PHE A 1 85 ? 17.148 9.270 -15.773 1.00 73.19 85 PHE A CA 1
ATOM 678 C C . PHE A 1 85 ? 17.698 7.872 -16.076 1.00 73.19 85 PHE A C 1
ATOM 680 O O . PHE A 1 85 ? 18.909 7.703 -16.195 1.00 73.19 85 PHE A O 1
ATOM 687 N N . TRP A 1 86 ? 16.843 6.846 -16.146 1.00 84.31 86 TRP A N 1
ATOM 688 C CA . TRP A 1 86 ? 17.329 5.500 -16.412 1.00 84.31 86 TRP A CA 1
ATOM 689 C C . TRP A 1 86 ? 17.560 5.294 -17.908 1.00 84.31 86 TRP A C 1
ATOM 691 O O . TRP A 1 86 ? 16.623 5.267 -18.708 1.00 84.31 86 TRP A O 1
ATOM 701 N N . GLU A 1 87 ? 18.825 5.105 -18.266 1.00 83.94 87 GLU A N 1
ATOM 702 C CA . GLU A 1 87 ? 19.253 4.717 -19.602 1.00 83.94 87 GLU A CA 1
ATOM 703 C C . GLU A 1 87 ? 19.773 3.282 -19.569 1.00 83.94 87 GLU A C 1
ATOM 705 O O . GLU A 1 87 ? 20.536 2.887 -18.684 1.00 83.94 87 GLU A O 1
ATOM 710 N N . CYS A 1 88 ? 19.368 2.473 -20.549 1.00 86.00 88 CYS A N 1
ATOM 711 C CA . CYS A 1 88 ? 19.865 1.109 -20.631 1.00 86.00 88 CYS A CA 1
ATOM 712 C C . CYS A 1 88 ? 21.387 1.124 -20.878 1.00 86.00 88 CYS A C 1
ATOM 714 O O . CYS A 1 88 ? 21.831 1.757 -21.838 1.00 86.00 88 CYS A O 1
ATOM 716 N N . PRO A 1 89 ? 22.191 0.347 -20.129 1.00 89.00 89 PRO A N 1
ATOM 717 C CA . PRO A 1 89 ? 23.636 0.251 -20.346 1.00 89.00 89 PRO A CA 1
ATOM 718 C C . PRO A 1 89 ? 24.036 -0.141 -21.779 1.00 89.00 89 PRO A C 1
ATOM 720 O O . PRO A 1 89 ? 25.107 0.236 -22.249 1.00 89.00 89 PRO A O 1
ATOM 723 N N . ASN A 1 90 ? 23.173 -0.867 -22.501 1.00 85.62 90 ASN A N 1
ATOM 724 C CA . ASN A 1 90 ? 23.391 -1.179 -23.917 1.00 85.62 90 ASN A CA 1
ATOM 725 C C . ASN A 1 90 ? 23.272 0.054 -24.822 1.00 85.62 90 ASN A C 1
ATOM 727 O O . ASN A 1 90 ? 23.984 0.126 -25.816 1.00 85.62 90 ASN A O 1
ATOM 731 N N . ILE A 1 91 ? 22.408 1.017 -24.487 1.00 84.38 91 ILE A N 1
ATOM 732 C CA . ILE A 1 91 ? 22.315 2.289 -25.218 1.00 84.38 91 ILE A CA 1
ATOM 733 C C . ILE A 1 91 ? 23.598 3.088 -25.000 1.00 84.38 91 ILE A C 1
ATOM 735 O O . ILE A 1 91 ? 24.190 3.553 -25.963 1.00 84.38 91 ILE A O 1
ATOM 739 N N . VAL A 1 92 ? 24.078 3.167 -23.759 1.00 85.50 92 VAL A N 1
ATOM 740 C CA . VAL A 1 92 ? 25.298 3.921 -23.435 1.00 85.50 92 VAL A CA 1
ATOM 741 C C . VAL A 1 92 ? 26.533 3.326 -24.125 1.00 85.50 92 VAL A C 1
ATOM 743 O O . VAL A 1 92 ? 27.397 4.063 -24.587 1.00 85.50 92 VAL A O 1
ATOM 746 N N . ARG A 1 93 ? 26.623 1.991 -24.234 1.00 83.31 93 ARG A N 1
ATOM 747 C CA . ARG A 1 93 ? 27.781 1.313 -24.852 1.00 83.31 93 ARG A CA 1
ATOM 748 C C . ARG A 1 93 ? 27.720 1.195 -26.374 1.00 83.31 93 ARG A C 1
ATOM 7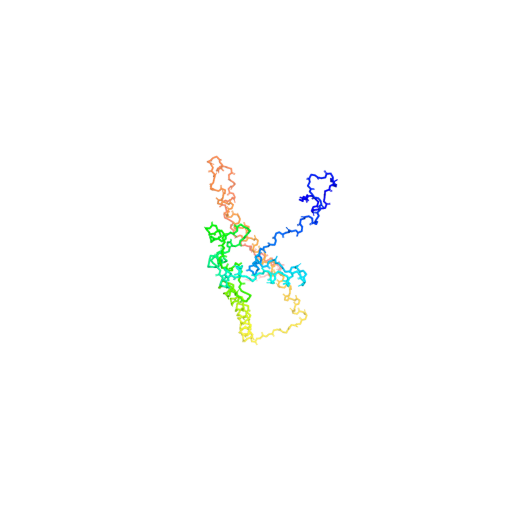50 O O . ARG A 1 93 ? 28.757 1.285 -27.017 1.00 83.31 93 ARG A O 1
ATOM 757 N N . PHE A 1 94 ? 26.544 0.931 -26.942 1.00 79.88 94 PHE A N 1
ATOM 758 C CA . PHE A 1 94 ? 26.384 0.605 -28.368 1.00 79.88 94 PHE A CA 1
ATOM 759 C C . PHE A 1 94 ? 25.567 1.651 -29.139 1.00 79.88 94 PHE A C 1
ATOM 761 O O . PHE A 1 94 ? 25.243 1.440 -30.305 1.00 79.88 94 PHE A O 1
ATOM 768 N N . GLY A 1 95 ? 25.171 2.753 -28.497 1.00 82.44 95 GLY A N 1
ATOM 769 C CA . GLY A 1 95 ? 24.316 3.799 -29.068 1.00 82.44 95 GLY A CA 1
ATOM 770 C C . GLY A 1 95 ? 22.848 3.391 -29.237 1.00 82.44 95 GLY A C 1
ATOM 771 O O . GLY A 1 95 ? 21.970 4.248 -29.275 1.00 82.44 95 GLY A O 1
ATOM 772 N N . HIS A 1 96 ? 22.544 2.091 -29.300 1.00 79.69 96 HIS A N 1
ATOM 773 C CA . HIS A 1 96 ? 21.185 1.570 -29.392 1.00 79.69 96 HIS A CA 1
ATOM 774 C C . HIS A 1 96 ? 21.035 0.228 -28.661 1.00 79.69 96 HIS A C 1
ATOM 776 O O . HIS A 1 96 ? 21.932 -0.615 -28.655 1.00 79.69 96 HIS A O 1
ATOM 782 N N . CYS A 1 97 ? 19.855 -0.031 -28.095 1.00 82.94 97 CYS A N 1
ATOM 783 C CA . CYS A 1 97 ? 19.522 -1.359 -27.581 1.00 82.94 97 CYS A CA 1
ATOM 784 C C . CYS A 1 97 ? 18.764 -2.171 -28.637 1.00 82.94 97 CYS A C 1
ATOM 786 O O . CYS A 1 97 ? 17.727 -1.736 -29.134 1.00 82.94 97 CYS A O 1
ATOM 788 N N . LYS A 1 98 ? 19.256 -3.373 -28.960 1.00 82.94 98 LYS A N 1
ATOM 789 C CA . LYS A 1 98 ? 18.586 -4.326 -29.870 1.00 82.94 98 LYS A CA 1
ATOM 790 C C . LYS A 1 98 ? 17.280 -4.896 -29.285 1.00 82.94 98 LYS A C 1
ATOM 792 O O . LYS A 1 98 ? 16.407 -5.352 -30.023 1.00 82.94 98 LYS A O 1
ATOM 797 N N . TYR A 1 99 ? 17.171 -4.899 -27.959 1.00 86.12 99 TYR A N 1
ATOM 798 C CA . TYR A 1 99 ? 16.093 -5.522 -27.192 1.00 86.12 99 TYR A CA 1
ATOM 799 C C . TYR A 1 99 ? 15.014 -4.505 -26.799 1.00 86.12 99 TYR A C 1
ATOM 801 O O . TYR A 1 99 ? 15.277 -3.298 -26.749 1.00 86.12 99 TYR A O 1
ATOM 809 N N . ARG A 1 100 ? 13.800 -4.985 -26.515 1.00 84.62 100 ARG A N 1
ATOM 810 C CA . ARG A 1 100 ? 12.655 -4.146 -26.124 1.00 84.62 100 ARG A CA 1
ATOM 811 C C . ARG A 1 100 ? 12.810 -3.615 -24.689 1.00 84.62 100 ARG A C 1
ATOM 813 O O . ARG A 1 100 ? 13.279 -4.347 -23.815 1.00 84.62 100 ARG A O 1
ATOM 820 N N . HIS A 1 101 ? 12.437 -2.356 -24.451 1.00 85.12 101 HIS A N 1
ATOM 821 C CA . HIS A 1 101 ? 12.447 -1.697 -23.133 1.00 85.12 101 HIS A CA 1
ATOM 822 C C . HIS A 1 101 ? 11.023 -1.507 -22.607 1.00 85.12 101 HIS A C 1
ATOM 824 O O . HIS A 1 101 ? 10.667 -0.441 -22.124 1.00 85.12 101 HIS A O 1
ATOM 830 N N . ALA A 1 102 ? 10.210 -2.551 -22.735 1.00 84.81 102 ALA A N 1
ATOM 831 C CA . ALA A 1 102 ? 8.858 -2.601 -22.208 1.00 84.81 102 ALA A CA 1
ATOM 832 C C . ALA A 1 102 ? 8.548 -4.034 -21.768 1.00 84.81 102 ALA A C 1
ATOM 834 O O . ALA A 1 102 ? 9.003 -4.993 -22.407 1.00 84.81 102 ALA A O 1
ATOM 835 N N . LEU A 1 103 ? 7.800 -4.184 -20.674 1.00 83.81 103 LEU A N 1
ATOM 836 C CA . LEU A 1 103 ? 7.274 -5.487 -20.272 1.00 83.81 103 LEU A CA 1
ATOM 837 C C . LEU A 1 103 ? 6.140 -5.878 -21.225 1.00 83.81 103 LEU A C 1
ATOM 839 O O . LEU A 1 103 ? 5.248 -5.057 -21.453 1.00 83.81 103 LEU A O 1
ATOM 843 N N . PRO A 1 104 ? 6.119 -7.121 -21.737 1.00 82.19 104 PRO A N 1
ATOM 844 C CA . PRO A 1 104 ? 4.969 -7.647 -22.456 1.00 82.19 104 PRO A CA 1
ATOM 845 C C . PRO A 1 104 ? 3.690 -7.485 -21.627 1.00 82.19 104 PRO A C 1
ATOM 847 O O . PRO A 1 104 ? 3.710 -7.667 -20.405 1.00 82.19 104 PRO A O 1
ATOM 850 N N . ALA A 1 105 ? 2.584 -7.147 -22.291 1.00 74.25 105 ALA A N 1
ATOM 851 C CA . ALA A 1 105 ? 1.288 -7.010 -21.638 1.00 74.25 105 ALA A CA 1
ATOM 852 C C . ALA A 1 105 ? 0.915 -8.332 -20.936 1.00 74.25 105 ALA A C 1
ATOM 854 O O . ALA A 1 105 ? 0.908 -9.388 -21.565 1.00 74.25 105 ALA A O 1
ATOM 855 N N . GLY A 1 106 ? 0.660 -8.276 -19.625 1.00 72.56 106 GLY A N 1
ATOM 856 C CA . GLY A 1 106 ? 0.342 -9.444 -18.791 1.00 72.56 106 GLY A CA 1
ATOM 857 C C . GLY A 1 106 ? 1.515 -10.056 -18.008 1.00 72.56 106 GLY A C 1
ATOM 858 O O . GLY A 1 106 ? 1.297 -10.990 -17.240 1.00 72.56 106 GLY A O 1
ATOM 859 N N . PHE A 1 107 ? 2.747 -9.548 -18.143 1.00 78.69 107 PHE A N 1
ATOM 860 C CA . PHE A 1 107 ? 3.867 -10.001 -17.309 1.00 78.69 107 PHE A CA 1
ATOM 861 C C . PHE A 1 107 ? 3.822 -9.342 -15.921 1.00 78.69 107 PHE A C 1
ATOM 863 O O . PHE A 1 107 ? 4.066 -8.144 -15.786 1.00 78.69 107 PHE A O 1
ATOM 870 N N . ILE A 1 108 ? 3.541 -10.136 -14.886 1.00 74.12 108 ILE A N 1
ATOM 871 C CA . ILE A 1 108 ? 3.558 -9.697 -13.484 1.00 74.12 108 ILE A CA 1
ATOM 872 C C . ILE A 1 108 ? 4.957 -9.948 -12.915 1.00 74.12 108 ILE A C 1
ATOM 874 O O . ILE A 1 108 ? 5.494 -11.053 -13.028 1.00 74.12 108 ILE A O 1
ATOM 878 N N . LEU A 1 109 ? 5.562 -8.935 -12.289 1.00 79.06 109 LEU A N 1
ATOM 879 C CA . LEU A 1 109 ? 6.855 -9.101 -11.632 1.00 79.06 109 LEU A CA 1
ATOM 880 C C . LEU A 1 109 ? 6.765 -10.092 -10.474 1.00 79.06 109 LEU A C 1
ATOM 882 O O . LEU A 1 109 ? 5.758 -10.174 -9.780 1.00 79.06 109 LEU A O 1
ATOM 886 N N . LYS A 1 110 ? 7.867 -10.795 -10.195 1.00 77.25 110 LYS A N 1
ATOM 887 C CA . LYS A 1 110 ? 7.931 -11.770 -9.094 1.00 77.25 110 LYS A CA 1
ATOM 888 C C . LYS A 1 110 ? 7.546 -11.160 -7.740 1.00 77.25 110 LYS A C 1
ATOM 890 O O . LYS A 1 110 ? 6.836 -11.807 -6.979 1.00 77.25 110 LYS A O 1
ATOM 895 N N . ARG A 1 111 ? 7.965 -9.918 -7.460 1.00 72.50 111 ARG A N 1
ATOM 896 C CA . ARG A 1 111 ? 7.583 -9.187 -6.237 1.00 72.50 111 ARG A CA 1
ATOM 897 C C . ARG A 1 111 ? 6.077 -8.937 -6.149 1.00 72.50 111 ARG A C 1
ATOM 899 O O . ARG A 1 111 ? 5.470 -9.212 -5.119 1.00 72.50 111 ARG A O 1
ATOM 906 N N . ASP A 1 112 ? 5.472 -8.502 -7.249 1.00 72.75 112 ASP A N 1
ATOM 907 C CA . ASP A 1 112 ? 4.062 -8.124 -7.287 1.00 72.75 112 ASP A CA 1
ATOM 908 C C . ASP A 1 112 ? 3.171 -9.373 -7.303 1.00 72.75 112 ASP A C 1
ATOM 910 O O . ASP A 1 112 ? 2.122 -9.393 -6.670 1.00 72.75 112 ASP A O 1
ATOM 914 N N . ALA A 1 113 ? 3.631 -10.468 -7.917 1.00 74.62 113 ALA A N 1
ATOM 915 C CA . ALA A 1 113 ? 2.971 -11.770 -7.859 1.00 74.62 113 ALA A CA 1
ATOM 916 C C . ALA A 1 113 ? 2.934 -12.337 -6.429 1.00 74.62 113 ALA A C 1
ATOM 918 O O . ALA A 1 113 ? 1.941 -12.946 -6.028 1.00 74.62 113 ALA A O 1
ATOM 919 N N . VAL A 1 114 ? 3.993 -12.127 -5.639 1.00 72.88 114 VAL A N 1
ATOM 920 C CA . VAL A 1 114 ? 4.006 -12.488 -4.213 1.00 72.88 114 VAL A CA 1
ATOM 921 C C . VAL A 1 114 ? 3.072 -11.573 -3.423 1.00 72.88 114 VAL A C 1
ATOM 923 O O . VAL A 1 114 ? 2.247 -12.076 -2.668 1.00 72.88 114 VAL A O 1
ATOM 926 N N . ALA A 1 115 ? 3.119 -10.257 -3.643 1.00 68.75 115 ALA A N 1
ATOM 927 C CA . ALA A 1 115 ? 2.225 -9.306 -2.980 1.00 68.75 115 ALA A CA 1
ATOM 928 C C . ALA A 1 115 ? 0.739 -9.579 -3.284 1.00 68.75 115 ALA A C 1
ATOM 930 O O . ALA A 1 115 ? -0.105 -9.506 -2.390 1.00 68.75 115 ALA A O 1
ATOM 931 N N . GLN A 1 116 ? 0.409 -9.968 -4.516 1.00 66.44 116 GLN A N 1
ATOM 932 C CA . GLN A 1 116 ? -0.953 -10.318 -4.911 1.00 66.44 116 GLN A CA 1
ATOM 933 C C . GLN A 1 116 ? -1.424 -11.618 -4.244 1.00 66.44 116 GLN A C 1
ATOM 935 O O . GLN A 1 116 ? -2.548 -11.681 -3.757 1.00 66.44 116 GLN A O 1
ATOM 940 N N . ARG A 1 117 ? -0.559 -12.638 -4.149 1.00 61.84 117 ARG A N 1
ATOM 941 C CA . ARG A 1 117 ? -0.875 -13.886 -3.430 1.00 61.84 117 ARG A CA 1
ATOM 942 C C . ARG A 1 117 ? -1.042 -13.667 -1.930 1.00 61.84 117 ARG A C 1
ATOM 944 O O . ARG A 1 117 ? -1.963 -14.215 -1.339 1.00 61.84 117 ARG A O 1
ATOM 951 N N . VAL A 1 118 ? -0.165 -12.871 -1.322 1.00 64.56 118 VAL A N 1
ATOM 952 C CA . VAL A 1 118 ? -0.233 -12.555 0.109 1.00 64.56 118 VAL A CA 1
ATOM 953 C C . VAL A 1 118 ? -1.486 -11.742 0.407 1.00 64.56 118 VAL A C 1
ATOM 955 O O . VAL A 1 118 ? -2.231 -12.124 1.291 1.00 64.56 118 VAL A O 1
ATOM 958 N N . SER A 1 119 ? -1.781 -10.690 -0.357 1.00 62.62 119 SER A N 1
ATOM 959 C CA . SER A 1 119 ? -2.964 -9.849 -0.109 1.00 62.62 119 SER A CA 1
ATOM 960 C C . SER A 1 119 ? -4.301 -10.557 -0.346 1.00 62.62 119 SER A C 1
ATOM 962 O O . SER A 1 119 ? -5.270 -10.243 0.346 1.00 62.62 119 SER A O 1
ATOM 964 N N . ALA A 1 120 ? -4.359 -11.504 -1.287 1.00 62.88 120 ALA A N 1
ATOM 965 C CA . ALA A 1 120 ? -5.519 -12.374 -1.460 1.00 62.88 120 ALA A CA 1
ATOM 966 C C . ALA A 1 120 ? -5.668 -13.335 -0.269 1.00 62.88 120 ALA A C 1
ATOM 968 O O . ALA A 1 120 ? -6.728 -13.396 0.341 1.00 62.88 120 ALA A O 1
ATOM 969 N N . ASN A 1 121 ? -4.587 -14.010 0.133 1.00 61.34 121 ASN A N 1
ATOM 970 C CA . ASN A 1 121 ? -4.652 -14.981 1.223 1.00 61.34 121 ASN A CA 1
ATOM 971 C C . ASN A 1 121 ? -4.858 -14.334 2.600 1.00 61.34 121 ASN A C 1
ATOM 973 O O . ASN A 1 121 ? -5.577 -14.891 3.411 1.00 61.34 121 ASN A O 1
ATOM 977 N N . THR A 1 122 ? -4.271 -13.176 2.907 1.00 59.59 122 THR A N 1
ATOM 978 C CA . THR A 1 122 ? -4.377 -12.586 4.255 1.00 59.59 122 THR A CA 1
ATOM 979 C C . THR A 1 122 ? -5.786 -12.107 4.572 1.00 59.59 122 THR A C 1
ATOM 981 O O . THR A 1 122 ? -6.241 -12.270 5.693 1.00 59.59 122 THR A O 1
ATOM 984 N N . ARG A 1 123 ? -6.506 -11.539 3.596 1.00 59.69 123 ARG A N 1
ATOM 985 C CA . ARG A 1 123 ? -7.871 -11.039 3.836 1.00 59.69 123 ARG A CA 1
ATOM 986 C C . ARG A 1 123 ? -8.865 -12.177 4.039 1.00 59.69 123 ARG A C 1
ATOM 988 O O . ARG A 1 123 ? -9.765 -12.045 4.861 1.00 59.69 123 ARG A O 1
ATOM 995 N N . ASP A 1 124 ? -8.683 -13.276 3.317 1.00 57.69 124 ASP A N 1
ATOM 996 C CA . ASP A 1 124 ? -9.558 -14.440 3.434 1.00 57.69 124 ASP A CA 1
ATOM 997 C C . ASP A 1 124 ? -9.218 -15.274 4.681 1.00 57.69 124 ASP A C 1
ATOM 999 O O . ASP A 1 124 ? -10.123 -15.748 5.363 1.00 57.69 124 ASP A O 1
ATOM 1003 N N . LEU A 1 125 ? -7.934 -15.379 5.049 1.00 60.31 125 LEU A N 1
ATOM 1004 C CA . LEU A 1 125 ? -7.503 -16.058 6.277 1.00 60.31 125 LEU A CA 1
ATOM 1005 C C . LEU A 1 125 ? -7.886 -15.280 7.546 1.00 60.31 125 LEU A C 1
ATOM 1007 O O . LEU A 1 125 ? -8.374 -15.900 8.486 1.00 60.31 125 LEU A O 1
ATOM 1011 N N . ASP A 1 126 ? -7.727 -13.951 7.573 1.00 64.25 126 ASP A N 1
ATOM 1012 C CA . ASP A 1 126 ? -8.106 -13.130 8.736 1.00 64.25 126 ASP A CA 1
ATOM 1013 C C . ASP A 1 126 ? -9.622 -13.195 8.998 1.00 64.25 126 ASP A C 1
ATOM 1015 O O . ASP A 1 126 ? -10.052 -13.301 10.146 1.00 64.25 126 ASP A O 1
ATOM 1019 N N . ASN A 1 127 ? -10.452 -13.181 7.947 1.00 64.56 127 ASN A N 1
ATOM 1020 C CA . ASN A 1 127 ? -11.904 -13.321 8.102 1.00 64.56 127 ASN A CA 1
ATOM 1021 C C . ASN A 1 127 ? -12.299 -14.727 8.577 1.00 64.56 127 ASN A C 1
ATOM 1023 O O . ASN A 1 127 ? -13.112 -14.845 9.491 1.00 64.56 127 ASN A O 1
ATOM 1027 N N . HIS A 1 128 ? -11.688 -15.780 8.026 1.00 68.25 128 HIS A N 1
ATOM 1028 C CA . HIS A 1 128 ? -11.953 -17.158 8.454 1.00 68.25 128 HIS A CA 1
ATOM 1029 C C . HIS A 1 128 ? -11.570 -17.388 9.925 1.00 68.25 128 HIS A C 1
ATOM 1031 O O . HIS A 1 128 ? -12.307 -18.029 10.669 1.00 68.25 128 HIS A O 1
ATOM 1037 N N . GLN A 1 129 ? -10.448 -16.820 10.378 1.00 78.19 129 GLN A N 1
ATOM 1038 C CA . GLN A 1 129 ? -10.029 -16.910 11.780 1.00 78.19 129 GLN A CA 1
ATOM 1039 C C . GLN A 1 129 ? -11.024 -16.232 12.727 1.00 78.19 129 GLN A C 1
ATOM 1041 O O . GLN A 1 129 ? -11.349 -16.780 13.780 1.00 78.19 129 GLN A O 1
ATOM 1046 N N . LEU A 1 130 ? -11.544 -15.061 12.350 1.00 81.62 130 LEU A N 1
ATOM 1047 C CA . LEU A 1 130 ? -12.541 -14.360 13.156 1.00 81.62 130 LEU A CA 1
ATOM 1048 C C . LEU A 1 130 ? -13.866 -15.129 13.243 1.00 81.62 130 LEU A C 1
ATOM 1050 O O . LEU A 1 130 ? -14.484 -15.143 14.306 1.00 81.62 130 LEU A O 1
ATOM 1054 N N . GLU A 1 131 ? -14.304 -15.772 12.161 1.00 84.19 131 GLU A N 1
ATOM 1055 C CA . GLU A 1 131 ? -15.522 -16.592 12.147 1.00 84.19 131 GLU A CA 1
ATOM 1056 C C . GLU A 1 131 ? -15.403 -17.810 13.074 1.00 84.19 131 GLU A C 1
ATOM 1058 O O . GLU A 1 131 ? -16.278 -18.022 13.920 1.00 84.19 131 GLU A O 1
ATOM 1063 N N . ASP A 1 132 ? -14.286 -18.538 12.994 1.00 87.31 132 ASP A N 1
ATOM 1064 C CA . ASP A 1 132 ? -14.001 -19.687 13.862 1.00 87.31 132 ASP A CA 1
ATOM 1065 C C . ASP A 1 132 ? -13.952 -19.280 15.345 1.00 87.31 132 ASP A C 1
ATOM 1067 O O . ASP A 1 132 ? -14.513 -19.951 16.218 1.00 87.31 132 ASP A O 1
ATOM 1071 N N . GLU A 1 133 ? -13.326 -18.139 15.649 1.00 90.00 133 GLU A N 1
ATOM 1072 C CA . GLU A 1 133 ? -13.297 -17.590 17.004 1.00 90.00 133 GLU A CA 1
ATOM 1073 C C . GLU A 1 133 ? -14.686 -17.203 17.522 1.00 90.00 133 GLU A C 1
ATOM 1075 O O . GLU A 1 133 ? -14.972 -17.368 18.714 1.00 90.00 133 GLU A O 1
ATOM 1080 N N . ILE A 1 134 ? -15.542 -16.643 16.663 1.00 89.88 134 ILE A N 1
ATOM 1081 C CA . ILE A 1 134 ? -16.912 -16.272 17.028 1.00 89.88 134 ILE A CA 1
ATOM 1082 C C . ILE A 1 134 ? -17.724 -17.528 17.343 1.00 89.88 134 ILE A C 1
ATOM 1084 O O . ILE A 1 134 ? -18.448 -17.533 18.341 1.00 89.88 134 ILE A O 1
ATOM 1088 N N . GLU A 1 135 ? -17.593 -18.589 16.550 1.00 89.56 135 GLU A N 1
ATOM 1089 C CA . GLU A 1 135 ? -18.338 -19.831 16.761 1.00 89.56 135 GLU A CA 1
ATOM 1090 C C . GLU A 1 135 ? -17.878 -20.558 18.034 1.00 89.56 135 GLU A C 1
ATOM 1092 O O . GLU A 1 135 ? -18.706 -20.987 18.841 1.00 89.56 135 GLU A O 1
ATOM 1097 N N . ALA A 1 136 ? -16.568 -20.575 18.306 1.00 88.62 136 ALA A N 1
ATOM 1098 C CA . ALA A 1 136 ? -16.029 -21.078 19.569 1.00 88.62 136 ALA A CA 1
ATOM 1099 C C . ALA A 1 136 ? -16.570 -20.296 20.782 1.00 88.62 136 ALA A C 1
ATOM 1101 O O . ALA A 1 136 ? -16.999 -20.888 21.776 1.00 88.62 136 ALA A O 1
ATOM 1102 N N . LYS A 1 137 ? -16.609 -18.957 20.694 1.00 89.00 137 LYS A N 1
ATOM 1103 C CA . LYS A 1 137 ? -17.159 -18.093 21.753 1.00 89.00 137 LYS A CA 1
ATOM 1104 C C . LYS A 1 137 ? -18.670 -18.283 21.920 1.00 89.00 137 LYS A C 1
ATOM 1106 O O . LYS A 1 137 ? -19.150 -18.266 23.049 1.00 89.00 137 LYS A O 1
ATOM 1111 N N . ARG A 1 138 ? -19.426 -18.505 20.839 1.00 87.38 138 ARG A N 1
ATOM 1112 C CA . ARG A 1 138 ? -20.864 -18.829 20.904 1.00 87.38 138 ARG A CA 1
ATOM 1113 C C . ARG A 1 138 ? -21.116 -20.161 21.596 1.00 87.38 138 ARG A C 1
ATOM 1115 O O . ARG A 1 138 ? -21.977 -20.216 22.464 1.00 87.38 138 ARG A O 1
ATOM 1122 N N . ALA A 1 139 ? -20.338 -21.191 21.269 1.00 86.56 139 ALA A N 1
ATOM 1123 C CA . ALA A 1 139 ? -20.433 -22.496 21.919 1.00 86.56 139 ALA A CA 1
ATOM 1124 C C . ALA A 1 139 ? -20.105 -22.431 23.423 1.00 86.56 139 ALA A C 1
ATOM 1126 O O . ALA A 1 139 ? -20.647 -23.203 24.213 1.00 86.56 139 ALA A O 1
ATOM 1127 N N . GLN A 1 140 ? -19.243 -21.495 23.833 1.00 88.12 140 GLN A N 1
ATOM 1128 C CA . GLN A 1 140 ? -18.895 -21.274 25.237 1.00 88.12 140 GLN A CA 1
ATOM 1129 C C . GLN A 1 140 ? -19.993 -20.541 26.033 1.00 88.12 140 GLN A C 1
ATOM 1131 O O . GLN A 1 140 ? -20.074 -20.700 27.254 1.00 88.12 140 GLN A O 1
ATOM 1136 N N . ILE A 1 141 ? -20.842 -19.741 25.378 1.00 86.00 141 ILE A N 1
ATOM 1137 C CA . ILE A 1 141 ? -21.922 -18.996 26.038 1.00 86.00 141 ILE A CA 1
ATOM 1138 C C . ILE A 1 141 ? -23.131 -19.920 26.222 1.00 86.00 141 ILE A C 1
ATOM 1140 O O . ILE A 1 141 ? -23.906 -20.158 25.303 1.00 86.00 141 ILE A O 1
ATOM 1144 N N . THR A 1 142 ? -23.315 -20.420 27.442 1.00 79.69 142 THR A N 1
ATOM 1145 C CA . THR A 1 142 ? -24.420 -21.326 27.804 1.00 79.69 142 THR A CA 1
ATOM 1146 C C . THR A 1 142 ? -25.684 -20.608 28.284 1.00 79.69 142 THR A C 1
ATOM 1148 O O . THR A 1 142 ? -26.775 -21.140 28.115 1.00 79.69 142 THR A O 1
ATOM 1151 N N . ASN A 1 143 ? -25.568 -19.393 28.835 1.00 81.69 143 ASN A N 1
ATOM 1152 C CA . ASN A 1 143 ? -26.696 -18.575 29.299 1.00 81.69 143 ASN A CA 1
ATOM 1153 C C . ASN A 1 143 ? -26.608 -17.163 28.699 1.00 81.69 143 ASN A C 1
ATOM 1155 O O . ASN A 1 143 ? -25.598 -16.481 28.873 1.00 81.69 143 ASN A O 1
ATOM 1159 N N . GLY A 1 144 ? -27.662 -16.716 28.007 1.00 77.31 144 GLY A N 1
ATOM 1160 C CA . GLY A 1 144 ? -27.730 -15.396 27.372 1.00 77.31 144 GLY A CA 1
ATOM 1161 C C . GLY A 1 144 ? -28.827 -14.513 27.966 1.00 77.31 144 GLY A C 1
ATOM 1162 O O . GLY A 1 144 ? -29.965 -14.952 28.119 1.00 77.31 144 GLY A O 1
ATOM 1163 N N . THR A 1 145 ? -28.502 -13.255 28.271 1.00 81.19 145 THR A N 1
ATOM 1164 C CA . THR A 1 145 ? -29.493 -12.242 28.663 1.00 81.19 145 THR A CA 1
ATOM 1165 C C . THR A 1 145 ? -30.160 -11.676 27.405 1.00 81.19 145 THR A C 1
ATOM 1167 O O . THR A 1 145 ? -29.444 -11.231 26.503 1.00 81.19 145 THR A O 1
ATOM 1170 N N . PRO A 1 146 ? -31.501 -11.653 27.301 1.00 80.06 146 PRO A N 1
ATOM 1171 C CA . PRO A 1 146 ? -32.167 -11.057 26.151 1.00 80.06 146 PRO A CA 1
ATOM 1172 C C . PRO A 1 146 ? -31.872 -9.553 26.077 1.00 80.06 146 PRO A C 1
ATOM 1174 O O . PRO A 1 146 ? -31.884 -8.835 27.082 1.00 80.06 146 PRO A O 1
ATOM 1177 N N . VAL A 1 147 ? -31.603 -9.075 24.864 1.00 83.00 147 VAL A N 1
ATOM 1178 C CA . VAL A 1 147 ? -31.326 -7.660 24.602 1.00 83.00 147 VAL A CA 1
ATOM 1179 C C . VAL A 1 147 ? -32.659 -6.915 24.538 1.00 83.00 147 VAL A C 1
ATOM 1181 O O . VAL A 1 147 ? -33.323 -6.888 23.505 1.00 83.00 147 VAL A O 1
ATOM 1184 N N . THR A 1 148 ? -33.069 -6.336 25.662 1.00 90.56 148 THR A N 1
ATOM 1185 C CA . THR A 1 148 ? -34.207 -5.418 25.772 1.00 90.56 148 THR A CA 1
ATOM 1186 C C . THR A 1 148 ? -33.672 -3.978 25.779 1.00 90.56 148 THR A C 1
ATOM 1188 O O . THR A 1 148 ? -32.486 -3.761 26.051 1.00 90.56 148 THR A O 1
ATOM 1191 N N . PRO A 1 149 ? -34.488 -2.955 25.466 1.00 87.88 149 PRO A N 1
ATOM 1192 C CA . PRO A 1 149 ? -34.015 -1.566 25.470 1.00 87.88 149 PRO A CA 1
ATOM 1193 C C . PRO A 1 149 ? -33.440 -1.134 26.830 1.00 87.88 149 PRO A C 1
ATOM 1195 O O . PRO A 1 149 ? -32.460 -0.392 26.871 1.00 87.88 149 PRO A O 1
ATOM 1198 N N . GLU A 1 150 ? -33.995 -1.642 27.933 1.00 87.12 150 GLU A N 1
ATOM 1199 C CA . GLU A 1 150 ? -33.532 -1.360 29.297 1.00 87.12 150 GLU A CA 1
ATOM 1200 C C . GLU A 1 150 ? -32.169 -2.007 29.590 1.00 87.12 150 GLU A C 1
ATOM 1202 O O . GLU A 1 150 ? -31.260 -1.335 30.087 1.00 87.12 150 GLU A O 1
ATOM 1207 N N . THR A 1 151 ? -31.973 -3.279 29.210 1.00 87.81 151 THR A N 1
ATOM 1208 C CA . THR A 1 151 ? -30.687 -3.971 29.414 1.00 87.81 151 THR A CA 1
ATOM 1209 C C . THR A 1 151 ? -29.589 -3.393 28.524 1.00 87.81 151 THR A C 1
ATOM 1211 O O . THR A 1 151 ? -28.444 -3.253 28.958 1.00 87.81 151 THR A O 1
ATOM 1214 N N . PHE A 1 152 ? -29.933 -2.967 27.306 1.00 89.06 152 PHE A N 1
ATOM 1215 C CA . PHE A 1 152 ? -29.002 -2.290 26.407 1.00 89.06 152 PHE A CA 1
ATOM 1216 C C . PHE A 1 152 ? -28.590 -0.905 26.920 1.00 89.06 152 PHE A C 1
ATOM 1218 O O . PHE A 1 152 ? -27.417 -0.542 26.819 1.00 89.06 152 PHE A O 1
ATOM 1225 N N . ALA A 1 153 ? -29.519 -0.131 27.489 1.00 90.38 153 ALA A N 1
ATOM 1226 C CA . ALA A 1 153 ? -29.207 1.174 28.068 1.00 90.38 153 ALA A CA 1
ATOM 1227 C C . ALA A 1 153 ? -28.245 1.047 29.262 1.00 90.38 153 ALA A C 1
ATOM 1229 O O . ALA A 1 153 ? -27.234 1.754 29.306 1.00 90.38 153 ALA A O 1
ATOM 1230 N N . ALA A 1 154 ? -28.504 0.097 30.168 1.00 89.12 154 ALA A N 1
ATOM 1231 C CA . ALA A 1 154 ? -27.617 -0.207 31.290 1.00 89.12 154 ALA A CA 1
ATOM 1232 C C . ALA A 1 154 ? -26.227 -0.669 30.814 1.00 89.12 154 ALA A C 1
ATOM 1234 O O . ALA A 1 154 ? -25.204 -0.159 31.276 1.00 89.12 154 ALA A O 1
ATOM 1235 N N . TRP A 1 155 ? -26.174 -1.565 29.821 1.00 91.75 155 TRP A N 1
ATOM 1236 C CA . TRP A 1 155 ? -24.915 -2.005 29.215 1.00 91.75 155 TRP A CA 1
ATOM 1237 C C . TRP A 1 155 ? -24.145 -0.847 28.572 1.00 91.75 155 TRP A C 1
ATOM 1239 O O . TRP A 1 155 ? -22.940 -0.716 28.778 1.00 91.75 155 TRP A O 1
ATOM 1249 N N . LYS A 1 156 ? -24.823 0.030 27.823 1.00 92.12 156 LYS A N 1
ATOM 1250 C CA . LYS A 1 156 ? -24.202 1.175 27.143 1.00 92.12 156 LYS A CA 1
ATOM 1251 C C . LYS A 1 156 ? -23.613 2.175 28.139 1.00 92.12 156 LYS A C 1
ATOM 1253 O O . LYS A 1 156 ? -22.512 2.673 27.899 1.00 92.12 156 LYS A O 1
ATOM 1258 N N . ALA A 1 157 ? -24.311 2.438 29.244 1.00 91.56 157 ALA A N 1
ATOM 1259 C CA . ALA A 1 157 ? -23.802 3.268 30.332 1.00 91.56 157 ALA A CA 1
ATOM 1260 C C . ALA A 1 157 ? -22.539 2.649 30.957 1.00 91.56 157 ALA A C 1
ATOM 1262 O O . ALA A 1 157 ? -21.507 3.314 31.025 1.00 91.56 157 ALA A O 1
ATOM 1263 N N . ALA A 1 158 ? -22.567 1.352 31.286 1.00 90.81 158 ALA A N 1
ATOM 1264 C CA . ALA A 1 158 ? -21.403 0.635 31.817 1.00 90.81 158 ALA A CA 1
ATOM 1265 C C . ALA A 1 158 ? -20.210 0.624 30.838 1.00 90.81 158 ALA A C 1
ATOM 1267 O O . ALA A 1 158 ? -19.059 0.798 31.236 1.00 90.81 158 ALA A O 1
ATOM 1268 N N . ARG A 1 159 ? -20.466 0.483 29.529 1.00 92.69 159 ARG A N 1
ATOM 1269 C CA . ARG A 1 159 ? -19.428 0.514 28.482 1.00 92.69 159 ARG A CA 1
ATOM 1270 C C . ARG A 1 159 ? -18.787 1.895 28.347 1.00 92.69 159 ARG A C 1
ATOM 1272 O O . ARG A 1 159 ? -17.596 1.978 28.049 1.00 92.69 159 ARG A O 1
ATOM 1279 N N . LEU A 1 160 ? -19.560 2.965 28.538 1.00 89.06 160 LEU A N 1
ATOM 1280 C CA . LEU A 1 160 ? -19.047 4.334 28.507 1.00 89.06 160 LEU A CA 1
ATOM 1281 C C . LEU A 1 160 ? -18.136 4.606 29.710 1.00 89.06 160 LEU A C 1
ATOM 1283 O O . LEU A 1 160 ? -17.037 5.116 29.512 1.00 89.06 160 LEU A O 1
ATOM 1287 N N . VAL A 1 161 ? -18.560 4.200 30.911 1.00 92.81 161 VAL A N 1
ATOM 1288 C CA . VAL A 1 161 ? -17.762 4.309 32.144 1.00 92.81 161 VAL A CA 1
ATOM 1289 C C . VAL A 1 161 ? -16.451 3.537 31.998 1.00 92.81 161 VAL A C 1
ATOM 1291 O O . VAL A 1 161 ? -15.382 4.127 32.125 1.00 92.81 161 VAL A O 1
ATOM 1294 N N . LYS A 1 162 ? -16.506 2.270 31.567 1.00 92.62 162 LYS A N 1
ATOM 1295 C CA . LYS A 1 162 ? -15.301 1.457 31.335 1.00 92.62 162 LYS A CA 1
ATOM 1296 C C . LYS A 1 162 ? -14.341 2.094 30.324 1.00 92.62 162 LYS A C 1
ATOM 1298 O O . LYS A 1 162 ? -13.133 2.101 30.531 1.00 92.62 162 LYS A O 1
ATOM 1303 N N . LYS A 1 163 ? -14.864 2.676 29.239 1.00 92.62 163 LYS A N 1
ATOM 1304 C CA . LYS A 1 163 ? -14.038 3.384 28.248 1.00 92.62 163 LYS A CA 1
ATOM 1305 C C . LYS A 1 163 ? -13.380 4.636 28.839 1.00 92.62 163 LYS A C 1
ATOM 1307 O O . LYS A 1 163 ? -12.250 4.951 28.475 1.00 92.62 163 LYS A O 1
ATOM 1312 N N . GLN A 1 164 ? -14.082 5.367 29.703 1.00 89.19 164 GLN A N 1
ATOM 1313 C CA . GLN A 1 164 ? -13.531 6.539 30.385 1.00 89.19 164 GLN A CA 1
ATOM 1314 C C . GLN A 1 164 ? -12.449 6.142 31.394 1.00 89.19 164 GLN A C 1
ATOM 1316 O O . GLN A 1 164 ? -11.407 6.787 31.430 1.00 89.19 164 GLN A O 1
ATOM 1321 N N . GLU A 1 165 ? -12.640 5.054 32.138 1.00 91.38 165 GLU A N 1
ATOM 1322 C CA . GLU A 1 165 ? -11.632 4.500 33.048 1.00 91.38 165 GLU A CA 1
ATOM 1323 C C . GLU A 1 165 ? -10.386 4.004 32.305 1.00 91.38 165 GLU A C 1
ATOM 1325 O O . GLU A 1 165 ? -9.268 4.322 32.703 1.00 91.38 165 GLU A O 1
ATOM 1330 N N . GLU A 1 166 ? -10.552 3.271 31.200 1.00 88.44 166 GLU A N 1
ATOM 1331 C CA . GLU A 1 166 ? -9.440 2.825 30.348 1.00 88.44 166 GLU A CA 1
ATOM 1332 C C . GLU A 1 166 ? -8.686 4.016 29.742 1.00 88.44 166 GLU A C 1
ATOM 1334 O O . GLU A 1 166 ? -7.456 4.024 29.722 1.00 88.44 166 GLU A O 1
ATOM 1339 N N . ALA A 1 167 ? -9.402 5.055 29.301 1.00 86.50 167 ALA A N 1
ATOM 1340 C CA . ALA A 1 167 ? -8.782 6.287 28.826 1.00 86.50 167 ALA A CA 1
ATOM 1341 C C . ALA A 1 167 ? -8.033 7.018 29.953 1.00 86.50 167 ALA A C 1
ATOM 1343 O O . ALA A 1 167 ? -6.916 7.477 29.729 1.00 86.50 167 ALA A O 1
ATOM 1344 N N . ALA A 1 168 ? -8.603 7.084 31.160 1.00 89.31 168 ALA A N 1
ATOM 1345 C CA . ALA A 1 168 ? -7.969 7.702 32.321 1.00 89.31 168 ALA A CA 1
ATOM 1346 C C . ALA A 1 168 ? -6.695 6.949 32.739 1.00 89.31 168 ALA A C 1
ATOM 1348 O O . ALA A 1 168 ? -5.660 7.583 32.944 1.00 89.31 168 ALA A O 1
ATOM 1349 N N . LYS A 1 169 ? -6.730 5.611 32.789 1.00 88.75 169 LYS A N 1
ATOM 1350 C CA . LYS A 1 169 ? -5.548 4.767 33.040 1.00 88.75 169 LYS A CA 1
ATOM 1351 C C . LYS A 1 169 ? -4.486 4.972 31.962 1.00 88.75 169 LYS A C 1
ATOM 1353 O O . LYS A 1 169 ? -3.373 5.355 32.287 1.00 88.75 169 LYS A O 1
ATOM 1358 N N . ALA A 1 170 ? -4.862 4.916 30.684 1.00 87.25 170 ALA A N 1
ATOM 1359 C CA . ALA A 1 170 ? -3.928 5.163 29.586 1.00 87.25 170 ALA A CA 1
ATOM 1360 C C . ALA A 1 170 ? -3.310 6.575 29.619 1.00 87.25 170 ALA A C 1
ATOM 1362 O O . ALA A 1 170 ? -2.171 6.759 29.193 1.00 87.25 170 ALA A O 1
ATOM 1363 N N . THR A 1 171 ? -4.035 7.592 30.103 1.00 83.62 171 THR A N 1
ATOM 1364 C CA . THR A 1 171 ? -3.456 8.930 30.316 1.00 83.62 171 THR A CA 1
ATOM 1365 C C . THR A 1 171 ? -2.543 8.997 31.537 1.00 83.62 171 THR A C 1
ATOM 1367 O O . THR A 1 171 ? -1.527 9.685 31.472 1.00 83.62 171 THR A O 1
ATOM 1370 N N . LYS A 1 172 ? -2.863 8.279 32.623 1.00 87.19 172 LYS A N 1
ATOM 1371 C CA . LYS A 1 172 ? -2.009 8.179 33.814 1.00 87.19 172 LYS A CA 1
ATOM 1372 C C . LYS A 1 172 ? -0.698 7.469 33.476 1.00 87.19 172 LYS A C 1
ATOM 1374 O O . LYS A 1 172 ? 0.351 8.046 33.732 1.00 87.19 172 LYS A O 1
ATOM 1379 N N . ASP A 1 173 ? -0.758 6.335 32.782 1.00 85.44 173 ASP A N 1
ATOM 1380 C CA . ASP A 1 173 ? 0.417 5.559 32.364 1.00 85.44 173 ASP A CA 1
ATOM 1381 C C . ASP A 1 173 ? 1.325 6.377 31.433 1.00 85.44 173 ASP A C 1
ATOM 1383 O O . ASP A 1 173 ? 2.536 6.443 31.630 1.00 85.44 173 ASP A O 1
ATOM 1387 N N . LYS A 1 174 ? 0.743 7.094 30.457 1.00 85.06 174 LYS A N 1
ATOM 1388 C CA . LYS A 1 174 ? 1.502 8.005 29.579 1.00 85.06 174 LYS A CA 1
ATOM 1389 C C . LYS A 1 174 ? 2.141 9.159 30.346 1.00 85.06 174 LYS A C 1
ATOM 1391 O O . LYS A 1 174 ? 3.268 9.534 30.036 1.00 85.06 174 LYS A O 1
ATOM 1396 N N . ASN A 1 175 ? 1.437 9.738 31.319 1.00 82.19 175 ASN A N 1
ATOM 1397 C CA . ASN A 1 175 ? 1.984 10.810 32.150 1.00 82.19 175 ASN A CA 1
ATOM 1398 C C . ASN A 1 175 ? 3.091 10.295 33.079 1.00 82.19 175 ASN A C 1
ATOM 1400 O O . ASN A 1 175 ? 4.080 10.993 33.280 1.00 82.19 175 ASN A O 1
ATOM 1404 N N . GLU A 1 176 ? 2.960 9.084 33.618 1.00 83.75 176 GLU A N 1
ATOM 1405 C CA . GLU A 1 176 ? 3.982 8.448 34.447 1.00 83.75 176 GLU A CA 1
ATOM 1406 C C . GLU A 1 176 ? 5.222 8.083 33.626 1.00 83.75 176 GLU A C 1
ATOM 1408 O O . GLU A 1 176 ? 6.341 8.374 34.042 1.00 83.75 176 GLU A O 1
ATOM 1413 N N . GLU A 1 177 ? 5.048 7.538 32.422 1.00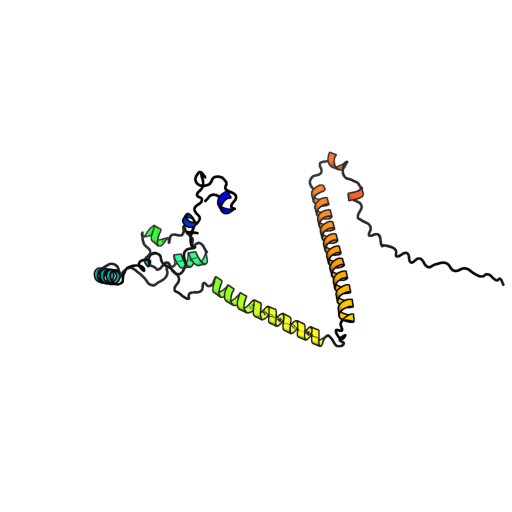 80.75 177 GLU A N 1
ATOM 1414 C CA . GLU A 1 177 ? 6.148 7.256 31.499 1.00 80.75 177 GLU A CA 1
ATOM 1415 C C . GLU A 1 177 ? 6.863 8.545 31.065 1.00 80.75 177 GLU A C 1
ATOM 1417 O O . GLU A 1 177 ? 8.094 8.611 31.077 1.00 80.75 177 GLU A O 1
ATOM 1422 N N . GLN A 1 178 ? 6.114 9.616 30.780 1.00 77.81 178 GLN A N 1
ATOM 1423 C CA . GLN A 1 178 ? 6.686 10.939 30.514 1.00 77.81 178 GLN A CA 1
ATOM 1424 C C . GLN A 1 178 ? 7.394 11.529 31.737 1.00 77.81 178 GLN A C 1
ATOM 1426 O O . GLN A 1 178 ? 8.444 12.151 31.579 1.00 77.81 178 GLN A O 1
ATOM 1431 N N . ARG A 1 179 ? 6.871 11.321 32.954 1.00 78.50 179 ARG A N 1
ATOM 1432 C CA . ARG A 1 179 ? 7.516 11.753 34.202 1.00 78.50 179 ARG A CA 1
ATOM 1433 C C . ARG A 1 179 ? 8.811 10.977 34.441 1.00 78.50 179 ARG A C 1
ATOM 1435 O O . ARG A 1 179 ? 9.832 11.603 34.702 1.00 78.50 179 ARG A O 1
ATOM 1442 N N . ARG A 1 180 ? 8.813 9.651 34.268 1.00 78.06 180 ARG A N 1
ATOM 1443 C CA . ARG A 1 180 ? 10.010 8.794 34.369 1.00 78.06 180 ARG A CA 1
ATOM 1444 C C . ARG A 1 180 ? 11.065 9.177 33.329 1.00 78.06 180 ARG A C 1
ATOM 1446 O O . ARG A 1 180 ? 12.227 9.367 33.679 1.00 78.06 180 ARG A O 1
ATOM 1453 N N . ALA A 1 181 ? 10.671 9.381 32.073 1.00 77.44 181 ALA A N 1
ATOM 1454 C CA . ALA A 1 181 ? 11.578 9.834 31.017 1.00 77.44 181 ALA A CA 1
ATOM 1455 C C . ALA A 1 181 ? 12.089 11.270 31.251 1.00 77.44 181 ALA A C 1
ATOM 1457 O O . ALA A 1 181 ? 13.251 11.573 30.973 1.00 77.44 181 ALA A O 1
ATOM 1458 N N . GLY A 1 182 ? 11.240 12.152 31.788 1.00 71.19 182 GLY A N 1
ATOM 1459 C CA . GLY A 1 182 ? 11.589 13.520 32.168 1.00 71.19 182 GLY A CA 1
ATOM 1460 C C . GLY A 1 182 ? 12.606 13.572 33.307 1.00 71.19 182 GLY A C 1
ATOM 1461 O O . GLY A 1 182 ? 13.581 14.312 33.208 1.00 71.19 182 GLY A O 1
ATOM 1462 N N . ILE A 1 183 ? 12.432 12.728 34.327 1.00 66.81 183 ILE A N 1
ATOM 1463 C CA . ILE A 1 183 ? 13.378 12.529 35.432 1.00 66.81 183 ILE A CA 1
ATOM 1464 C C . ILE A 1 183 ? 14.732 12.070 34.877 1.00 66.81 183 ILE A C 1
ATOM 1466 O O . ILE A 1 183 ? 15.737 12.745 35.083 1.00 66.81 183 ILE A O 1
ATOM 1470 N N . VAL A 1 184 ? 14.775 11.002 34.075 1.00 64.94 184 VAL A N 1
ATOM 1471 C CA . VAL A 1 184 ? 16.032 10.494 33.487 1.00 64.94 184 VAL A CA 1
ATOM 1472 C C . VAL A 1 184 ? 16.736 11.557 32.634 1.00 64.94 184 VAL A C 1
ATOM 1474 O O . VAL A 1 184 ? 17.952 11.724 32.732 1.00 64.94 184 VAL A O 1
ATOM 1477 N N . ARG A 1 185 ? 15.987 12.331 31.836 1.00 64.94 185 ARG A N 1
ATOM 1478 C CA . ARG A 1 185 ? 16.540 13.420 31.014 1.00 64.94 185 ARG A CA 1
ATOM 1479 C C . ARG A 1 185 ? 17.064 14.586 31.854 1.00 64.94 185 ARG A C 1
ATOM 1481 O O . ARG A 1 185 ? 18.071 15.183 31.480 1.00 64.94 185 ARG A O 1
ATOM 1488 N N . GLN A 1 186 ? 16.396 14.904 32.961 1.00 63.91 186 GLN A N 1
ATOM 1489 C CA . GLN A 1 186 ? 16.833 15.934 33.897 1.00 63.91 186 GLN A CA 1
ATOM 1490 C C . GLN A 1 186 ? 18.112 15.504 34.627 1.00 63.91 186 GLN A C 1
ATOM 1492 O O . GLN A 1 186 ? 19.004 16.331 34.786 1.00 63.91 186 GLN A O 1
ATOM 1497 N N . PHE A 1 187 ? 18.249 14.223 34.992 1.00 62.00 187 PHE A N 1
ATOM 1498 C CA . PHE A 1 187 ? 19.434 13.688 35.676 1.00 62.00 187 PHE A CA 1
ATOM 1499 C C . PHE A 1 187 ? 20.661 13.496 34.767 1.00 62.00 187 PHE A C 1
ATOM 1501 O O . PHE A 1 187 ? 21.786 13.639 35.240 1.00 62.00 187 PHE A O 1
ATOM 1508 N N . LEU A 1 188 ? 20.491 13.257 33.460 1.00 64.00 188 LEU A N 1
ATOM 1509 C CA . LEU A 1 188 ? 21.604 13.007 32.524 1.00 64.00 188 LEU A CA 1
ATOM 1510 C C . LEU A 1 188 ? 22.432 14.249 32.108 1.00 64.00 188 LEU A C 1
ATOM 1512 O O . LEU A 1 188 ? 23.250 14.162 31.193 1.00 64.00 188 LEU A O 1
ATOM 1516 N N . GLY A 1 189 ? 22.253 15.403 32.758 1.00 63.56 189 GLY A N 1
ATOM 1517 C CA . GLY A 1 189 ? 22.967 16.644 32.417 1.00 63.56 189 GLY A CA 1
ATOM 1518 C C . GLY A 1 189 ? 23.130 17.643 33.566 1.00 63.56 189 GLY A C 1
ATOM 1519 O O . GLY A 1 189 ? 23.357 18.828 33.315 1.00 63.56 189 GLY A O 1
ATOM 1520 N N . VAL A 1 190 ? 22.981 17.199 34.818 1.00 67.19 190 VAL A N 1
ATOM 1521 C CA . VAL A 1 190 ? 23.095 18.066 36.001 1.00 67.19 190 VAL A CA 1
ATOM 1522 C C . VAL A 1 190 ? 24.573 18.339 36.279 1.00 67.19 190 VAL A C 1
ATOM 1524 O O . VAL A 1 190 ? 25.326 17.454 36.676 1.00 67.19 190 VAL A O 1
ATOM 1527 N N . THR A 1 191 ? 25.011 19.579 36.073 1.00 70.50 191 THR A N 1
ATOM 1528 C CA . THR A 1 191 ? 26.275 20.073 36.631 1.00 70.50 191 THR A CA 1
ATOM 1529 C C . THR A 1 191 ? 26.073 20.361 38.122 1.00 70.50 191 THR A C 1
ATOM 1531 O O . THR A 1 191 ? 24.982 20.763 38.517 1.00 70.50 191 THR A O 1
ATOM 1534 N N . GLY A 1 192 ? 27.091 20.167 38.971 1.00 69.00 192 GLY A N 1
ATOM 1535 C CA . GLY A 1 192 ? 26.938 20.141 40.441 1.00 69.00 192 GLY A CA 1
ATOM 1536 C C . GLY A 1 192 ? 26.218 21.338 41.091 1.00 69.00 192 GLY A C 1
ATOM 1537 O O . GLY A 1 192 ? 25.614 21.178 42.143 1.00 69.00 192 GLY A O 1
ATOM 1538 N N . SER A 1 193 ? 26.193 22.513 40.451 1.00 72.81 193 SER A N 1
ATOM 1539 C CA . SER A 1 193 ? 25.407 23.673 40.913 1.00 72.81 193 SER A CA 1
ATOM 1540 C C . SER A 1 193 ? 23.895 23.461 40.790 1.00 72.81 193 SER A C 1
ATOM 1542 O O . SER A 1 193 ? 23.129 23.887 41.644 1.00 72.81 193 SER A O 1
ATOM 1544 N N . LYS A 1 194 ? 23.466 22.765 39.738 1.00 68.19 194 LYS A N 1
ATOM 1545 C CA . LYS A 1 194 ? 22.062 22.500 39.412 1.00 68.19 194 LYS A CA 1
ATOM 1546 C C . LYS A 1 194 ? 21.469 21.372 40.266 1.00 68.19 194 LYS A C 1
ATOM 1548 O O . LYS A 1 194 ? 20.273 21.121 40.219 1.00 68.19 194 LYS A O 1
ATOM 1553 N N . MET A 1 195 ? 22.311 20.711 41.065 1.00 69.88 195 MET A N 1
ATOM 1554 C CA . MET A 1 195 ? 21.908 19.688 42.026 1.00 69.88 195 MET A CA 1
ATOM 1555 C C . MET A 1 195 ? 21.250 20.288 43.279 1.00 69.88 195 MET A C 1
ATOM 1557 O O . MET A 1 195 ? 20.432 19.625 43.903 1.00 69.88 195 MET A O 1
ATOM 1561 N N . PHE A 1 196 ? 21.557 21.549 43.607 1.00 73.00 196 PHE A N 1
ATOM 1562 C CA . PHE A 1 196 ? 20.953 22.283 44.728 1.00 73.00 196 PHE A CA 1
ATOM 1563 C C . PHE A 1 196 ? 19.612 22.952 44.379 1.00 73.00 196 PHE A C 1
ATOM 1565 O O . PHE A 1 196 ? 18.896 23.377 45.277 1.00 73.00 196 PHE A O 1
ATOM 1572 N N . GLU A 1 197 ? 19.269 23.039 43.089 1.00 72.56 197 GLU A N 1
ATOM 1573 C CA . GLU A 1 197 ? 18.010 23.616 42.582 1.00 72.56 197 GLU A CA 1
ATOM 1574 C C . GLU A 1 197 ? 16.950 22.545 42.255 1.00 72.56 197 GLU A C 1
ATOM 1576 O O . GLU A 1 197 ? 15.860 22.869 41.789 1.00 72.56 197 GLU A O 1
ATOM 1581 N N . LEU A 1 198 ? 17.261 21.258 42.449 1.00 73.00 198 LEU A N 1
ATOM 1582 C CA . LEU A 1 198 ? 16.309 20.163 42.254 1.00 73.00 198 LEU A CA 1
ATOM 1583 C C . LEU A 1 198 ? 15.345 20.098 43.446 1.00 73.00 198 LEU A C 1
ATOM 1585 O O . LEU A 1 198 ? 15.779 19.887 44.577 1.00 73.00 198 LEU A O 1
ATOM 1589 N N . ASP A 1 199 ? 14.044 20.238 43.179 1.00 69.56 199 ASP A N 1
ATOM 1590 C CA . ASP A 1 199 ? 12.995 20.118 44.196 1.00 69.56 199 ASP A CA 1
ATOM 1591 C C . ASP A 1 199 ? 13.006 18.716 44.849 1.00 69.56 199 ASP A C 1
ATOM 1593 O O . ASP A 1 199 ? 12.857 17.711 44.142 1.00 69.56 199 ASP A O 1
ATOM 1597 N N . PRO A 1 200 ? 13.120 18.616 46.191 1.00 73.88 200 PRO A N 1
ATOM 1598 C CA . PRO A 1 200 ? 13.131 17.339 46.915 1.00 73.88 200 PRO A CA 1
ATOM 1599 C C . PRO A 1 200 ? 11.895 16.454 46.678 1.00 73.88 200 PRO A C 1
ATOM 1601 O O . PRO A 1 200 ? 11.999 15.231 46.733 1.00 73.88 200 PRO A O 1
ATOM 1604 N N . SER A 1 201 ? 10.750 17.047 46.325 1.00 70.62 201 SER A N 1
ATOM 1605 C CA . SER A 1 201 ? 9.495 16.338 46.015 1.00 70.62 201 SER A CA 1
ATOM 1606 C C . SER A 1 201 ? 9.530 15.533 44.706 1.00 70.62 201 SER A C 1
ATOM 1608 O O . SER A 1 201 ? 8.593 14.799 44.392 1.00 70.62 201 SER A O 1
ATOM 1610 N N . MET A 1 202 ? 10.601 15.654 43.911 1.00 64.75 202 MET A N 1
ATOM 1611 C CA . MET A 1 202 ? 10.802 14.851 42.701 1.00 64.75 202 MET A CA 1
ATOM 1612 C C . MET A 1 202 ? 11.331 13.438 43.009 1.00 64.75 202 MET A C 1
ATOM 1614 O O . MET A 1 202 ? 11.162 12.545 42.179 1.00 64.75 202 MET A O 1
ATOM 1618 N N . PHE A 1 203 ? 11.958 13.247 44.177 1.00 65.06 203 PHE A N 1
ATOM 1619 C CA . PHE A 1 203 ? 12.515 11.969 44.643 1.00 65.06 203 PHE A CA 1
ATOM 1620 C C . PHE A 1 203 ? 11.566 11.184 45.54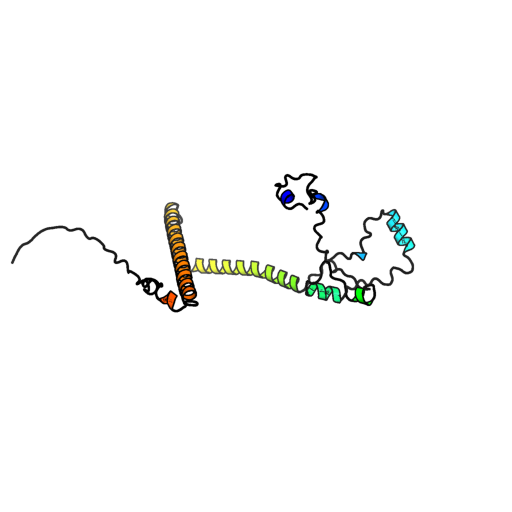7 1.00 65.06 203 PHE A C 1
ATOM 1622 O O . PHE A 1 203 ? 11.806 10.006 45.802 1.00 65.06 203 PHE A O 1
ATOM 1629 N N . GLU A 1 204 ? 10.504 11.824 46.030 1.00 67.81 204 GLU A N 1
ATOM 1630 C CA . GLU A 1 204 ? 9.422 11.130 46.710 1.00 67.81 204 GLU A CA 1
ATOM 1631 C C . GLU A 1 204 ? 8.650 10.327 45.660 1.00 67.81 204 GLU A C 1
ATOM 1633 O O . GLU A 1 204 ? 7.954 10.877 44.796 1.00 67.81 204 GLU A O 1
ATOM 1638 N N . GLU A 1 205 ? 8.827 9.005 45.697 1.00 59.00 205 GLU A N 1
ATOM 1639 C CA . GLU A 1 205 ? 7.911 8.091 45.030 1.00 59.00 205 GLU A CA 1
ATOM 1640 C C . GLU A 1 205 ? 6.506 8.395 45.560 1.00 59.00 205 GLU A C 1
ATOM 1642 O O . GLU A 1 205 ? 6.337 8.547 46.773 1.00 59.00 205 GLU A O 1
ATOM 1647 N N . PRO A 1 206 ? 5.496 8.559 44.688 1.00 54.31 206 PRO A N 1
ATOM 1648 C CA . PRO A 1 206 ? 4.142 8.717 45.172 1.00 54.31 206 PRO A CA 1
ATOM 1649 C C . PRO A 1 206 ? 3.777 7.426 45.905 1.00 54.31 206 PRO A C 1
ATOM 1651 O O . PRO A 1 206 ? 3.526 6.412 45.258 1.00 54.31 206 PRO A O 1
ATOM 1654 N N . GLU A 1 207 ? 3.761 7.455 47.241 1.00 46.06 207 GLU A N 1
ATOM 1655 C CA . GLU A 1 207 ? 3.038 6.446 48.004 1.00 46.06 207 GLU A CA 1
ATOM 1656 C C . GLU A 1 207 ? 1.622 6.425 47.429 1.00 46.06 207 GLU A C 1
ATOM 1658 O O . GLU A 1 207 ? 0.934 7.456 47.404 1.00 46.06 207 GLU A O 1
ATOM 1663 N N . GLU A 1 208 ? 1.218 5.273 46.888 1.00 46.19 208 GLU A N 1
ATOM 1664 C CA . GLU A 1 208 ? -0.180 4.988 46.613 1.00 46.19 208 GLU A CA 1
ATOM 1665 C C . GLU A 1 208 ? -0.932 5.258 47.912 1.00 46.19 208 GLU A C 1
ATOM 1667 O O . GLU A 1 208 ? -0.918 4.461 48.846 1.00 46.19 208 GLU A O 1
ATOM 1672 N N . LYS A 1 209 ? -1.562 6.432 47.997 1.00 39.28 209 LYS A N 1
ATOM 1673 C CA . LYS A 1 209 ? -2.584 6.680 48.997 1.00 39.28 209 LYS A CA 1
ATOM 1674 C C . LYS A 1 209 ? -3.706 5.712 48.665 1.00 39.28 209 LYS A C 1
ATOM 1676 O O . LYS A 1 209 ? -4.532 6.009 47.804 1.00 39.28 209 LYS A O 1
ATOM 1681 N N . GLU A 1 210 ? -3.696 4.551 49.316 1.00 37.69 210 GLU A N 1
ATOM 1682 C CA . GLU A 1 210 ? -4.893 3.747 49.491 1.00 37.69 210 GLU A CA 1
ATOM 1683 C C . GLU A 1 210 ? -5.951 4.684 50.078 1.00 37.69 210 GLU A C 1
ATOM 1685 O O . GLU A 1 210 ? -5.854 5.161 51.212 1.00 37.69 210 GLU A O 1
ATOM 1690 N N . GLU A 1 211 ? -6.908 5.052 49.235 1.00 36.25 211 GLU A N 1
ATOM 1691 C CA . GLU A 1 211 ? -8.074 5.830 49.605 1.00 36.25 211 GLU A CA 1
ATOM 1692 C C . GLU A 1 211 ? -8.905 4.943 50.537 1.00 36.25 211 GLU A C 1
ATOM 1694 O O . GLU A 1 211 ? -9.675 4.091 50.101 1.00 36.25 211 GLU A O 1
ATOM 1699 N N . ALA A 1 212 ? -8.655 5.074 51.840 1.00 35.25 212 ALA A N 1
ATOM 1700 C CA . ALA A 1 212 ? -9.462 4.457 52.874 1.00 35.25 212 ALA A CA 1
ATOM 1701 C C . ALA A 1 212 ? -10.893 4.995 52.746 1.00 35.25 212 ALA A C 1
ATOM 1703 O O . ALA A 1 212 ? -11.167 6.145 53.094 1.00 35.25 212 ALA A O 1
ATOM 1704 N N . ASP A 1 213 ? -11.776 4.149 52.224 1.00 35.97 213 ASP A N 1
ATOM 1705 C CA . ASP A 1 213 ? -13.217 4.350 52.131 1.00 35.97 213 ASP A CA 1
ATOM 1706 C C . ASP A 1 213 ? -13.785 4.553 53.549 1.00 35.97 213 ASP A C 1
ATOM 1708 O O . ASP A 1 213 ? -14.041 3.605 54.297 1.00 35.97 213 ASP A O 1
ATOM 1712 N N . GLN A 1 214 ? -13.892 5.814 53.977 1.00 35.78 214 GLN A N 1
ATOM 1713 C CA . GLN A 1 214 ? -14.555 6.190 55.221 1.00 35.78 214 GLN A CA 1
ATOM 1714 C C . GLN A 1 214 ? -16.066 6.084 55.009 1.00 35.78 214 GLN A C 1
ATOM 1716 O O . GLN A 1 214 ? -16.741 7.056 54.680 1.00 35.78 214 GLN A O 1
ATOM 1721 N N . VAL A 1 215 ? -16.606 4.883 55.218 1.00 38.00 215 VAL A N 1
ATOM 1722 C CA . VAL A 1 215 ? -18.045 4.693 55.405 1.00 38.00 215 VAL A CA 1
ATOM 1723 C C . VAL A 1 215 ? -18.426 5.299 56.757 1.00 38.00 215 VAL A C 1
ATOM 1725 O O . VAL A 1 215 ? -18.252 4.687 57.811 1.00 38.00 215 VAL A O 1
ATOM 1728 N N . GLU A 1 216 ? -18.942 6.526 56.729 1.00 39.44 216 GLU A N 1
ATOM 1729 C CA . GLU A 1 216 ? -19.652 7.138 57.850 1.00 39.44 216 GLU A CA 1
ATOM 1730 C C . GLU A 1 216 ? -20.907 6.308 58.171 1.00 39.44 216 GLU A C 1
ATOM 1732 O O . GLU A 1 216 ? -21.907 6.345 57.452 1.00 39.44 216 GLU A O 1
ATOM 1737 N N . THR A 1 217 ? -20.887 5.546 59.266 1.00 35.91 217 THR A N 1
ATOM 1738 C CA . THR A 1 217 ? -22.114 4.989 59.853 1.00 35.91 217 THR A CA 1
ATOM 1739 C C . THR A 1 217 ? -22.700 5.999 60.843 1.00 35.91 217 THR A C 1
ATOM 1741 O O . THR A 1 217 ? -21.994 6.390 61.779 1.00 35.91 217 THR A O 1
ATOM 1744 N N . PRO A 1 218 ? -23.964 6.433 60.690 1.00 41.78 218 PRO A N 1
ATOM 1745 C CA . PRO A 1 218 ? -24.546 7.455 61.547 1.00 41.78 218 PRO A CA 1
ATOM 1746 C C . PRO A 1 218 ? -24.873 6.909 62.940 1.00 41.78 218 PRO A C 1
ATOM 1748 O O . PRO A 1 218 ? -25.328 5.778 63.110 1.00 41.78 218 PRO A O 1
ATOM 1751 N N . ALA A 1 219 ? -24.664 7.767 63.935 1.00 41.94 219 ALA A N 1
ATOM 1752 C CA . ALA A 1 219 ? -25.005 7.550 65.330 1.00 41.94 219 ALA A CA 1
ATOM 1753 C C . ALA A 1 219 ? -26.506 7.270 65.541 1.00 41.94 219 ALA A C 1
ATOM 1755 O O . ALA A 1 219 ? -27.358 8.009 65.045 1.00 41.94 219 ALA A O 1
ATOM 1756 N N . SER A 1 220 ? -26.825 6.287 66.388 1.00 37.69 220 SER A N 1
ATOM 1757 C CA . SER A 1 220 ? -28.096 6.243 67.116 1.00 37.69 220 SER A CA 1
ATOM 1758 C C . SER A 1 220 ? -27.861 5.875 68.580 1.00 37.69 220 SER A C 1
ATOM 1760 O O . SER A 1 220 ? -27.214 4.878 68.892 1.00 37.69 220 SER A O 1
ATOM 1762 N N . LEU A 1 221 ? -28.388 6.743 69.437 1.00 36.47 221 LEU A N 1
ATOM 1763 C CA . LEU A 1 221 ? -28.401 6.725 70.894 1.00 36.47 221 LEU A CA 1
ATOM 1764 C C . LEU A 1 221 ? -29.213 5.572 71.512 1.00 36.47 221 LEU A C 1
ATOM 1766 O O . LEU A 1 221 ? -30.099 5.017 70.870 1.00 36.47 221 LEU A O 1
ATOM 1770 N N . ASP A 1 222 ? -28.985 5.425 72.824 1.00 37.25 222 ASP A N 1
ATOM 1771 C CA . ASP A 1 222 ? -29.853 4.842 73.864 1.00 37.25 222 ASP A CA 1
ATOM 1772 C C . ASP A 1 222 ? -29.771 3.309 74.012 1.00 37.25 222 ASP A C 1
ATOM 1774 O O . ASP A 1 222 ? -29.912 2.566 73.054 1.00 37.25 222 ASP A O 1
ATOM 1778 N N . SER A 1 223 ? -29.548 2.709 75.182 1.00 40.25 223 SER A N 1
ATOM 1779 C CA . SER A 1 223 ? -29.902 3.099 76.551 1.00 40.25 223 SER A CA 1
ATOM 1780 C C . SER A 1 223 ? -29.105 2.235 77.546 1.00 40.25 223 SER A C 1
ATOM 1782 O O . SER A 1 223 ? -28.754 1.090 77.258 1.00 40.25 223 SER A O 1
ATOM 1784 N N . GLY A 1 224 ? -28.791 2.788 78.720 1.00 40.94 224 GLY A N 1
ATOM 1785 C CA . GLY A 1 224 ? -28.204 2.024 79.822 1.00 40.94 224 GLY A CA 1
ATOM 1786 C C . GLY A 1 224 ? -29.204 1.070 80.479 1.00 40.94 224 GLY A C 1
ATOM 1787 O O . GLY A 1 224 ? -30.406 1.257 80.343 1.00 40.94 224 GLY A O 1
ATOM 1788 N N . ILE A 1 225 ? -28.690 0.088 81.224 1.00 39.31 225 ILE A N 1
ATOM 1789 C CA . ILE A 1 225 ? -29.182 -0.374 82.534 1.00 39.31 225 ILE A CA 1
ATOM 1790 C C . ILE A 1 225 ? -28.189 -1.410 83.080 1.00 39.31 225 ILE A C 1
ATOM 1792 O O . ILE A 1 225 ? -27.691 -2.275 82.364 1.00 39.31 225 ILE A O 1
ATOM 1796 N N . ALA A 1 226 ? -27.887 -1.245 84.364 1.00 40.94 226 ALA A N 1
ATOM 1797 C CA . ALA A 1 226 ? -26.994 -2.048 85.180 1.00 40.94 226 ALA A CA 1
ATOM 1798 C C . ALA A 1 226 ? -27.557 -3.436 85.528 1.00 40.94 226 ALA A C 1
ATOM 1800 O O . ALA A 1 226 ? -28.770 -3.589 85.680 1.00 40.94 226 ALA A O 1
ATOM 1801 N N . ALA A 1 227 ? -26.649 -4.380 85.782 1.00 37.34 227 ALA A N 1
ATOM 1802 C CA . ALA A 1 227 ? -26.695 -5.331 86.896 1.00 37.34 227 ALA A CA 1
ATOM 1803 C C . ALA A 1 227 ? -25.277 -5.860 87.153 1.00 37.34 227 ALA A C 1
ATOM 1805 O O . ALA A 1 227 ? -24.616 -6.241 86.161 1.00 37.34 227 ALA A O 1
#

pLDDT: mean 72.02, std 15.48, range [35.25, 92.81]

Organism: NCBI:txid797122

Foldseek 3Di:
DDPCLVVPNDPCPPVDPDDNDPVVPVPPPPWPALADFPVVPPPPDDPVVVVVVVVVCPDPDPPQADAAADPQLLVCVVVVVRGDPDDRVCCVVVVDDSYTRHDHPPDDDPVVVVVVVCVVVVVVVVVVVVVVVVVVVVVVDPDDDDDDVVVVVVVVVVVVVVVVVVVVVVVVVVVVVVLVVVVVVVVVDDDPVCVVVDDPVSPDDPDPPPPPPPPDDDDDDDDDDDD

InterPro domains:
  IPR000571 Zinc finger, CCCH-type [PS50103] (1-23)
  IPR032378 ZC3H15/TMA46 family, C-terminal [PF16543] (130-215)
  IPR036855 Zinc finger, CCCH-type superfamily [SSF90229] (1-21)